Protein AF-0000000083266136 (afdb_homodimer)

Solvent-accessible surface area (backbone atoms only — not comparable to full-atom values): 12042 Å² total; per-residue (Å²): 123,91,58,66,44,73,68,56,48,52,51,50,53,49,58,36,57,70,38,56,29,30,36,41,21,43,38,40,86,90,52,48,69,38,71,54,27,40,52,51,45,50,52,43,53,73,68,70,53,80,67,48,66,39,51,39,81,84,34,67,66,58,44,52,20,47,28,60,72,66,70,40,94,68,74,20,39,35,29,50,64,56,36,82,73,35,38,46,69,52,49,53,54,28,49,76,72,45,52,43,58,52,53,51,52,51,47,71,71,100,124,92,58,66,44,72,68,56,47,53,50,51,53,50,56,36,57,70,39,56,29,30,34,41,21,44,38,41,84,90,53,47,69,40,71,55,27,40,51,51,47,50,51,42,54,75,69,70,53,81,66,48,65,40,50,40,78,83,34,67,64,57,44,50,19,47,29,60,72,67,70,40,92,67,75,21,39,35,27,50,66,54,35,81,73,35,38,45,69,53,49,51,53,28,50,75,72,45,51,43,58,53,54,50,53,52,46,73,71,98

Organism: Cucumis melo var. makuwa (NCBI:txid1194695)

Structure (mmCIF, N/CA/C/O backbone):
data_AF-0000000083266136-model_v1
#
loop_
_entity.id
_entity.type
_entity.pdbx_description
1 polymer Glutaredoxin
#
loop_
_atom_site.group_PDB
_atom_site.id
_atom_site.type_symbol
_atom_site.label_atom_id
_atom_site.label_alt_id
_atom_site.label_comp_id
_atom_site.label_asym_id
_atom_site.label_entity_id
_atom_site.label_seq_id
_atom_site.pdbx_PDB_ins_code
_atom_site.Cartn_x
_atom_site.Cartn_y
_atom_site.Cartn_z
_atom_site.occupancy
_atom_site.B_iso_or_equiv
_atom_site.auth_seq_id
_atom_site.auth_comp_id
_atom_site.auth_asym_id
_atom_site.auth_atom_id
_atom_site.pdbx_PDB_model_num
ATOM 1 N N . MET A 1 1 ? -18.172 -4.641 14.023 1 40.47 1 MET A N 1
ATOM 2 C CA . MET A 1 1 ? -18.25 -3.258 13.57 1 40.47 1 MET A CA 1
ATOM 3 C C . MET A 1 1 ? -17.062 -2.445 14.07 1 40.47 1 MET A C 1
ATOM 5 O O . MET A 1 1 ? -17.203 -1.253 14.352 1 40.47 1 MET A O 1
ATOM 9 N N . ALA A 1 2 ? -15.789 -2.854 14.445 1 52.31 2 ALA A N 1
ATOM 10 C CA . ALA A 1 2 ? -15.031 -2.354 15.586 1 52.31 2 ALA A CA 1
ATOM 11 C C . ALA A 1 2 ? -14.664 -0.884 15.406 1 52.31 2 ALA A C 1
ATOM 13 O O . ALA A 1 2 ? -13.852 -0.546 14.539 1 52.31 2 ALA A O 1
ATOM 14 N N . GLY A 1 3 ? -15.516 0.134 15.188 1 71.69 3 GLY A N 1
ATOM 15 C CA . GLY A 1 3 ? -15.68 1.506 14.734 1 71.69 3 GLY A CA 1
ATOM 16 C C . GLY A 1 3 ? -14.93 2.51 15.594 1 71.69 3 GLY A C 1
ATOM 17 O O . GLY A 1 3 ? -14.062 2.135 16.375 1 71.69 3 GLY A O 1
ATOM 18 N N . LEU A 1 4 ? -15.031 3.756 15.344 1 88.25 4 LEU A N 1
ATOM 19 C CA . LEU A 1 4 ? -14.438 4.91 16 1 88.25 4 LEU A CA 1
ATOM 20 C C . LEU A 1 4 ? -14.953 5.043 17.438 1 88.25 4 LEU A C 1
ATOM 22 O O . LEU A 1 4 ? -16 5.652 17.672 1 88.25 4 LEU A O 1
ATOM 26 N N . SER A 1 5 ? -14.289 4.457 18.469 1 93.44 5 SER A N 1
ATOM 27 C CA . SER A 1 5 ? -14.625 4.605 19.875 1 93.44 5 SER A CA 1
ATOM 28 C C . SER A 1 5 ? -14.266 5.996 20.391 1 93.44 5 SER A C 1
ATOM 30 O O . SER A 1 5 ? -13.414 6.676 19.812 1 93.44 5 SER A O 1
ATOM 32 N N . PRO A 1 6 ? -14.922 6.367 21.5 1 95.06 6 PRO A N 1
ATOM 33 C CA . PRO A 1 6 ? -14.562 7.66 22.094 1 95.06 6 PRO A CA 1
ATOM 34 C C . PRO A 1 6 ? -13.086 7.75 22.453 1 95.06 6 PRO A C 1
ATOM 36 O O . PRO A 1 6 ? -12.469 8.812 22.312 1 95.06 6 PRO A O 1
ATOM 39 N N . GLU A 1 7 ? -12.539 6.766 22.969 1 95 7 GLU A N 1
ATOM 40 C CA . GLU A 1 7 ? -11.117 6.742 23.312 1 95 7 GLU A CA 1
ATOM 41 C C . GLU A 1 7 ? -10.242 6.898 22.078 1 95 7 GLU A C 1
ATOM 43 O O . GLU A 1 7 ? -9.258 7.645 22.094 1 95 7 GLU A O 1
ATOM 48 N N . LEU A 1 8 ? -10.555 6.145 21.078 1 95.12 8 LEU A N 1
ATOM 49 C CA . LEU A 1 8 ? -9.805 6.234 19.828 1 95.12 8 LEU A CA 1
ATOM 50 C C . LEU A 1 8 ? -9.922 7.629 19.234 1 95.12 8 LEU A C 1
ATOM 52 O O . LEU A 1 8 ? -8.938 8.172 18.719 1 95.12 8 LEU A O 1
ATOM 56 N N . LYS A 1 9 ? -11.117 8.188 19.266 1 96.69 9 LYS A N 1
ATOM 57 C CA . LYS A 1 9 ? -11.32 9.539 18.766 1 96.69 9 LYS A CA 1
ATOM 58 C C . LYS A 1 9 ? -10.422 10.539 19.5 1 96.69 9 LYS A C 1
ATOM 60 O O . LYS A 1 9 ? -9.812 11.406 18.875 1 96.69 9 LYS A O 1
ATOM 65 N N . THR A 1 10 ? -10.352 10.414 20.766 1 96.94 10 THR A N 1
ATOM 66 C CA . THR A 1 10 ? -9.508 11.281 21.578 1 96.94 10 THR A CA 1
ATOM 67 C C . THR A 1 10 ? -8.039 11.133 21.188 1 96.94 10 THR A C 1
ATOM 69 O O . THR A 1 10 ? -7.305 12.125 21.125 1 96.94 10 THR A O 1
ATOM 72 N N . THR A 1 11 ? -7.652 9.93 21 1 95.25 11 THR A N 1
ATOM 73 C CA . THR A 1 11 ? -6.277 9.664 20.578 1 95.25 11 THR A CA 1
ATOM 74 C C . THR A 1 11 ? -5.988 10.328 19.234 1 95.25 11 THR A C 1
ATOM 76 O O . THR A 1 11 ? -4.945 10.969 19.062 1 95.25 11 THR A O 1
ATOM 79 N N . ILE A 1 12 ? -6.871 10.195 18.281 1 96.56 12 ILE A N 1
ATOM 80 C CA . ILE A 1 12 ? -6.699 10.797 16.953 1 96.56 12 ILE A CA 1
ATOM 81 C C . ILE A 1 12 ? -6.633 12.312 17.078 1 96.56 12 ILE A C 1
ATOM 83 O O . ILE A 1 12 ? -5.766 12.961 16.484 1 96.56 12 ILE A O 1
ATOM 87 N N . ASP A 1 13 ? -7.504 12.898 17.875 1 97.69 13 ASP A N 1
ATOM 88 C CA . ASP A 1 13 ? -7.496 14.336 18.125 1 97.69 13 ASP A CA 1
ATOM 89 C C . ASP A 1 13 ? -6.129 14.797 18.625 1 97.69 13 ASP A C 1
ATOM 91 O O . ASP A 1 13 ? -5.613 15.82 18.188 1 97.69 13 ASP A O 1
ATOM 95 N N . LYS A 1 14 ? -5.645 14.078 19.516 1 97.44 14 LYS A N 1
ATOM 96 C CA . LYS A 1 14 ? -4.348 14.43 20.094 1 97.44 14 LYS A CA 1
ATOM 97 C C . LYS A 1 14 ? -3.246 14.359 19.031 1 97.44 14 LYS A C 1
ATOM 99 O O . LYS A 1 14 ? -2.379 15.234 18.984 1 97.44 14 LYS A O 1
ATOM 104 N N . VAL A 1 15 ? -3.285 13.336 18.281 1 96.12 15 VAL A N 1
ATOM 105 C CA . VAL A 1 15 ? -2.234 13.125 17.297 1 96.12 15 VAL A CA 1
ATOM 106 C C . VAL A 1 15 ? -2.283 14.234 16.25 1 96.12 15 VAL A C 1
ATOM 108 O O . VAL A 1 15 ? -1.254 14.828 15.914 1 96.12 15 VAL A O 1
ATOM 111 N N . ILE A 1 16 ? -3.48 14.57 15.75 1 97.44 16 ILE A N 1
ATOM 112 C CA . ILE A 1 16 ? -3.58 15.492 14.617 1 97.44 16 ILE A CA 1
ATOM 113 C C . ILE A 1 16 ? -3.324 16.922 15.086 1 97.44 16 ILE A C 1
ATOM 115 O O . ILE A 1 16 ? -3.115 17.828 14.273 1 97.44 16 ILE A O 1
ATOM 119 N N . THR A 1 17 ? -3.355 17.141 16.359 1 96.5 17 THR A N 1
ATOM 120 C CA . THR A 1 17 ? -3.102 18.484 16.875 1 96.5 17 THR A CA 1
ATOM 121 C C . THR A 1 17 ? -1.698 18.578 17.469 1 96.5 17 THR A C 1
ATOM 123 O O . THR A 1 17 ? -1.27 19.641 17.891 1 96.5 17 THR A O 1
ATOM 126 N N . SER A 1 18 ? -1.009 17.516 17.484 1 96.12 18 SER A N 1
ATOM 127 C CA . SER A 1 18 ? 0.331 17.5 18.062 1 96.12 18 SER A CA 1
ATOM 128 C C . SER A 1 18 ? 1.318 18.266 17.203 1 96.12 18 SER A C 1
ATOM 130 O O . SER A 1 18 ? 2.346 18.75 17.688 1 96.12 18 SER A O 1
ATOM 132 N N . GLU A 1 19 ? 1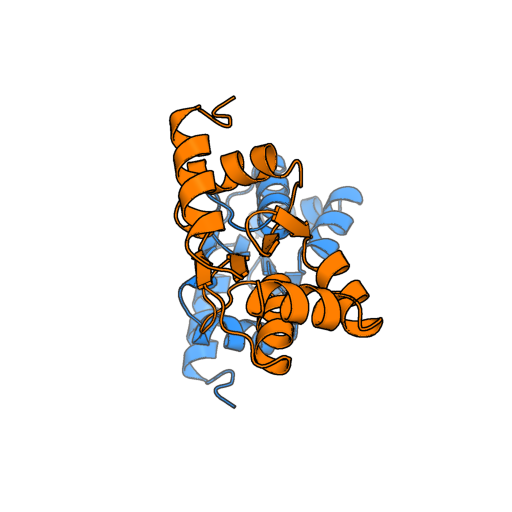.097 18.281 15.93 1 96.62 19 GLU A N 1
ATOM 133 C CA . GLU A 1 19 ? 1.876 19.047 14.961 1 96.62 19 GLU A CA 1
ATOM 134 C C . GLU A 1 19 ? 0.968 19.75 13.961 1 96.62 19 GLU A C 1
ATOM 136 O O . GLU A 1 19 ? -0.199 19.391 13.805 1 96.62 19 GLU A O 1
ATOM 141 N N . LYS A 1 20 ? 1.575 20.781 13.336 1 97.81 20 LYS A N 1
ATOM 142 C CA . LYS A 1 20 ? 0.792 21.562 12.391 1 97.81 20 LYS A CA 1
ATOM 143 C C . LYS A 1 20 ? 0.426 20.734 11.164 1 97.81 20 LYS A C 1
ATOM 145 O O . LYS A 1 20 ? -0.619 20.953 10.547 1 97.81 20 LYS A O 1
ATOM 150 N N . VAL A 1 21 ? 1.333 19.906 10.773 1 98.69 21 VAL A N 1
ATOM 151 C CA . VAL A 1 21 ? 1.119 19.062 9.602 1 98.69 21 VAL A CA 1
ATOM 152 C C . VAL A 1 21 ? 1.363 17.594 9.969 1 98.69 21 VAL A C 1
ATOM 154 O O . VAL A 1 21 ? 2.459 17.234 10.406 1 98.69 21 VAL A O 1
ATOM 157 N N . VAL A 1 22 ? 0.309 16.734 9.844 1 98.62 22 VAL A N 1
ATOM 158 C CA . VAL A 1 22 ? 0.381 15.312 10.164 1 98.62 22 VAL A CA 1
ATOM 159 C C . VAL A 1 22 ? -0.105 14.492 8.969 1 98.62 22 VAL A C 1
ATOM 161 O O . VAL A 1 22 ? -1.147 14.797 8.383 1 98.62 22 VAL A O 1
ATOM 164 N N . LEU A 1 23 ? 0.63 13.531 8.586 1 98.75 23 LEU A N 1
ATOM 165 C CA . LEU A 1 23 ? 0.284 12.648 7.477 1 98.75 23 LEU A CA 1
ATOM 166 C C . LEU A 1 23 ? 0.144 11.203 7.961 1 98.75 23 LEU A C 1
ATOM 168 O O . LEU A 1 23 ? 1.12 10.602 8.406 1 98.75 23 LEU A O 1
ATOM 172 N N . PHE A 1 24 ? -1.095 10.648 7.945 1 98.38 24 PHE A N 1
ATOM 173 C CA . PHE A 1 24 ? -1.301 9.219 8.117 1 98.38 24 PHE A CA 1
ATOM 174 C C . PHE A 1 24 ? -1.057 8.469 6.816 1 98.38 24 PHE A C 1
ATOM 176 O O . PHE A 1 24 ? -1.698 8.75 5.801 1 98.38 24 PHE A O 1
ATOM 183 N N . MET A 1 25 ? -0.186 7.465 6.754 1 97.38 25 MET A N 1
ATOM 184 C CA . MET A 1 25 ? 0.239 6.859 5.492 1 97.38 25 MET A CA 1
ATOM 185 C C . MET A 1 25 ? 0.692 5.418 5.711 1 97.38 25 MET A C 1
ATOM 187 O O . MET A 1 25 ? 0.786 4.957 6.848 1 97.38 25 MET A O 1
ATOM 191 N N . LYS A 1 26 ? 0.796 4.742 4.629 1 95.25 26 LYS A N 1
ATOM 192 C CA . LYS A 1 26 ? 1.46 3.443 4.672 1 95.25 26 LYS A CA 1
ATOM 193 C C . LYS A 1 26 ? 2.979 3.6 4.633 1 95.25 26 LYS A C 1
ATOM 195 O O . LYS A 1 26 ? 3.533 4.074 3.641 1 95.25 26 LYS A O 1
ATOM 200 N N . GLY A 1 27 ? 3.613 3.184 5.758 1 93.88 27 GLY A N 1
ATOM 201 C CA . GLY A 1 27 ? 5.047 3.41 5.875 1 93.88 27 GLY A CA 1
ATOM 202 C C . GLY A 1 27 ? 5.387 4.703 6.59 1 93.88 27 GLY A C 1
ATOM 203 O O . GLY A 1 27 ? 4.609 5.191 7.414 1 93.88 27 GLY A O 1
ATOM 204 N N . SER A 1 28 ? 6.633 5.176 6.41 1 94.75 28 SER A N 1
ATOM 205 C CA . SER A 1 28 ? 7.129 6.402 7.031 1 94.75 28 SER A CA 1
ATOM 206 C C . SER A 1 28 ? 7.664 7.375 5.988 1 94.75 28 SER A C 1
ATOM 208 O O . SER A 1 28 ? 7.777 7.027 4.809 1 94.75 28 SER A O 1
ATOM 210 N N . LYS A 1 29 ? 7.945 8.602 6.422 1 95.56 29 LYS A N 1
ATOM 211 C CA . LYS A 1 29 ? 8.453 9.641 5.535 1 95.56 29 LYS A CA 1
ATOM 212 C C . LYS A 1 29 ? 9.703 9.18 4.793 1 95.56 29 LYS A C 1
ATOM 214 O O . LYS A 1 29 ? 9.914 9.539 3.633 1 95.56 29 LYS A O 1
ATOM 219 N N . ASP A 1 30 ? 10.523 8.359 5.496 1 94.31 30 ASP A N 1
ATOM 220 C CA . ASP A 1 30 ? 11.789 7.938 4.91 1 94.31 30 ASP A CA 1
ATOM 221 C C . ASP A 1 30 ? 11.625 6.633 4.129 1 94.31 30 ASP A C 1
ATOM 223 O O . ASP A 1 30 ? 12.445 6.309 3.271 1 94.31 30 ASP A O 1
ATOM 227 N N . PHE A 1 31 ? 10.586 5.91 4.465 1 91.56 31 PHE A N 1
ATOM 228 C CA . PHE A 1 31 ? 10.352 4.633 3.797 1 91.56 31 PHE A CA 1
ATOM 229 C C . PHE A 1 31 ? 8.875 4.438 3.498 1 91.56 31 PHE A C 1
ATOM 231 O O . PHE A 1 31 ? 8.242 3.525 4.039 1 91.56 31 PHE A O 1
ATOM 238 N N . PRO A 1 32 ? 8.367 5.227 2.514 1 93.88 32 PRO A N 1
ATOM 239 C CA . PRO A 1 32 ? 6.973 4.996 2.131 1 93.88 32 PRO A CA 1
ATOM 240 C C . PRO A 1 32 ? 6.75 3.613 1.525 1 93.88 32 PRO A C 1
ATOM 242 O O . PRO A 1 32 ? 7.586 3.125 0.763 1 93.88 32 PRO A O 1
ATOM 245 N N . GLN A 1 33 ? 5.66 3.021 1.867 1 91.25 33 GLN A N 1
ATOM 246 C CA . GLN A 1 33 ? 5.41 1.647 1.441 1 91.25 33 GLN A CA 1
ATOM 247 C C . GLN A 1 33 ? 4.273 1.585 0.426 1 91.25 33 GLN A C 1
ATOM 249 O O . GLN A 1 33 ? 3.734 0.51 0.156 1 91.25 33 GLN A O 1
ATOM 254 N N . CYS A 1 34 ? 3.916 2.633 -0.174 1 93.06 34 CYS A N 1
ATOM 255 C CA . CYS A 1 34 ? 2.912 2.787 -1.22 1 93.06 34 CYS A CA 1
ATOM 256 C C . CYS A 1 34 ? 3.201 4.012 -2.08 1 93.06 34 CYS A C 1
ATOM 258 O O . CYS A 1 34 ? 3.693 5.023 -1.578 1 93.06 34 CYS A O 1
ATOM 260 N N . GLY A 1 35 ? 2.896 3.924 -3.363 1 92.44 35 GLY A N 1
ATOM 261 C CA . GLY A 1 35 ? 3.172 5.016 -4.281 1 92.44 35 GLY A CA 1
ATOM 262 C C . GLY A 1 35 ? 2.42 6.289 -3.938 1 92.44 35 GLY A C 1
ATOM 263 O O . GLY A 1 35 ? 2.951 7.391 -4.09 1 92.44 35 GLY A O 1
ATOM 264 N N . PHE A 1 36 ? 1.191 6.121 -3.551 1 95.38 36 PHE A N 1
ATOM 265 C CA . PHE A 1 36 ? 0.406 7.285 -3.152 1 95.38 36 PHE A CA 1
ATOM 266 C C . PHE A 1 36 ? 1.029 7.973 -1.944 1 95.38 36 PHE A C 1
ATOM 268 O O . PHE A 1 36 ? 1.125 9.203 -1.903 1 95.38 36 PHE A O 1
ATOM 275 N N . SER A 1 37 ? 1.392 7.246 -0.939 1 97.38 37 SER A N 1
ATOM 276 C CA . SER A 1 37 ? 2.082 7.789 0.226 1 97.38 37 SER A CA 1
ATOM 277 C C . SER A 1 37 ? 3.381 8.477 -0.173 1 97.38 37 SER A C 1
ATOM 279 O O . SER A 1 37 ? 3.676 9.578 0.3 1 97.38 37 SER A O 1
ATOM 281 N N . HIS A 1 38 ? 4.129 7.863 -0.992 1 96.38 38 HIS A N 1
ATOM 282 C CA . HIS A 1 38 ? 5.383 8.43 -1.479 1 96.38 38 HIS A CA 1
ATOM 283 C C . HIS A 1 38 ? 5.156 9.781 -2.137 1 96.38 38 HIS A C 1
ATOM 285 O O . HIS A 1 38 ? 5.891 10.734 -1.871 1 96.38 38 HIS A O 1
ATOM 291 N N . THR A 1 39 ? 4.145 9.875 -2.936 1 98 39 THR A N 1
ATOM 292 C CA . THR A 1 39 ? 3.838 11.094 -3.668 1 98 39 THR A CA 1
ATOM 293 C C . THR A 1 39 ? 3.566 12.25 -2.705 1 98 39 THR A C 1
ATOM 295 O O . THR A 1 39 ? 4.129 13.336 -2.854 1 98 39 THR A O 1
ATOM 298 N N . VAL A 1 40 ? 2.732 12.023 -1.727 1 98.75 40 VAL A N 1
ATOM 299 C CA . VAL A 1 40 ? 2.369 13.086 -0.789 1 98.75 40 VAL A CA 1
ATOM 300 C C . VAL A 1 40 ? 3.596 13.5 0.023 1 98.75 40 VAL A C 1
ATOM 302 O O . VAL A 1 40 ? 3.82 14.688 0.259 1 98.75 40 VAL A O 1
ATOM 305 N N . VAL A 1 41 ? 4.434 12.586 0.442 1 98.69 41 VAL A N 1
ATOM 306 C CA . VAL A 1 41 ? 5.664 12.875 1.17 1 98.69 41 VAL A CA 1
ATOM 307 C C . VAL A 1 41 ? 6.562 13.773 0.324 1 98.69 41 VAL A C 1
ATOM 309 O O . VAL A 1 41 ? 7.094 14.773 0.818 1 98.69 41 VAL A O 1
ATOM 312 N N . GLN A 1 42 ? 6.707 13.43 -0.92 1 98.25 42 GLN A N 1
ATOM 313 C CA . GLN A 1 42 ? 7.566 14.211 -1.805 1 98.25 42 GLN A CA 1
ATOM 314 C C . GLN A 1 42 ? 7.059 15.648 -1.944 1 98.25 42 GLN A C 1
ATOM 316 O O . GLN A 1 42 ? 7.852 16.594 -1.959 1 98.25 42 GLN A O 1
ATOM 321 N N . ILE A 1 43 ? 5.824 15.75 -2.084 1 98.62 43 ILE A N 1
ATOM 322 C CA . ILE A 1 43 ? 5.207 17.062 -2.205 1 98.62 43 ILE A CA 1
ATOM 323 C C . ILE A 1 43 ? 5.508 17.891 -0.957 1 98.62 43 ILE A C 1
ATOM 325 O O . ILE A 1 43 ? 5.957 19.031 -1.057 1 98.62 43 ILE A O 1
ATOM 329 N N . LEU A 1 44 ? 5.273 17.375 0.233 1 98.62 44 LEU A N 1
ATOM 330 C CA . LEU A 1 44 ? 5.496 18.094 1.482 1 98.62 44 LEU A CA 1
ATOM 331 C C . LEU A 1 44 ? 6.973 18.438 1.657 1 98.62 44 LEU A C 1
ATOM 333 O O . LEU A 1 44 ? 7.305 19.531 2.123 1 98.62 44 LEU A O 1
ATOM 337 N N . LYS A 1 45 ? 7.828 17.547 1.297 1 98.19 45 LYS A N 1
ATOM 338 C CA . LYS A 1 45 ? 9.266 17.812 1.339 1 98.19 45 LYS A CA 1
ATOM 339 C C . LYS A 1 45 ? 9.641 18.938 0.384 1 98.19 45 LYS A C 1
ATOM 341 O O . LYS A 1 45 ? 10.453 19.797 0.724 1 98.19 45 LYS A O 1
ATOM 346 N N . SER A 1 46 ? 9.094 18.844 -0.821 1 98.06 46 SER A N 1
ATOM 347 C CA . SER A 1 46 ? 9.406 19.859 -1.821 1 98.06 46 SER A CA 1
ATOM 348 C C . SER A 1 46 ? 9 21.25 -1.347 1 98.06 46 SER A C 1
ATOM 350 O O . SER A 1 46 ? 9.578 22.25 -1.767 1 98.06 46 SER A O 1
ATOM 352 N N . LEU A 1 47 ? 7.988 21.359 -0.571 1 97.44 47 LEU A N 1
ATOM 353 C CA . LEU A 1 47 ? 7.504 22.625 -0.044 1 97.44 47 LEU A CA 1
ATOM 354 C C . LEU A 1 47 ? 8.258 23.016 1.223 1 97.44 47 LEU A C 1
ATOM 356 O O . LEU A 1 47 ? 7.969 24.047 1.835 1 97.44 47 LEU A O 1
ATOM 360 N N . ASN A 1 48 ? 9.188 22.141 1.69 1 96.44 48 ASN A N 1
ATOM 361 C CA . ASN A 1 48 ? 10.078 22.375 2.818 1 96.44 48 ASN A CA 1
ATOM 362 C C . ASN A 1 48 ? 9.305 22.625 4.105 1 96.44 48 ASN A C 1
ATOM 364 O O . ASN A 1 48 ? 9.633 23.547 4.871 1 96.44 48 ASN A O 1
ATOM 368 N N . VAL A 1 49 ? 8.273 21.875 4.332 1 95.81 49 VAL A N 1
ATOM 369 C CA . VAL A 1 49 ? 7.496 22.016 5.562 1 95.81 4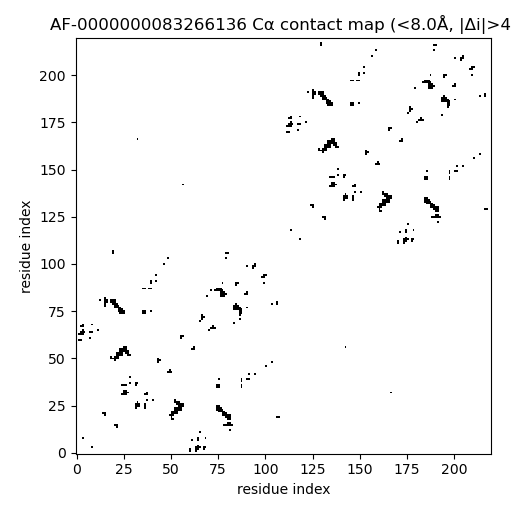9 VAL A CA 1
ATOM 370 C C . VAL A 1 49 ? 7.793 20.828 6.488 1 95.81 49 VAL A C 1
ATOM 372 O O . VAL A 1 49 ? 8.008 19.703 6.031 1 95.81 49 VAL A O 1
ATOM 375 N N . HIS A 1 50 ? 7.891 21.172 7.738 1 96.5 50 HIS A N 1
ATOM 376 C CA . HIS A 1 50 ? 8 20.109 8.734 1 96.5 50 HIS A CA 1
ATOM 377 C C . HIS A 1 50 ? 6.676 19.375 8.898 1 96.5 50 HIS A C 1
ATOM 379 O O . HIS A 1 50 ? 5.613 20 8.961 1 96.5 50 HIS A O 1
ATOM 385 N N . PHE A 1 51 ? 6.754 18.094 8.93 1 98.19 51 PHE A N 1
ATOM 386 C CA . PHE A 1 51 ? 5.543 17.312 9.141 1 98.19 51 PHE A CA 1
ATOM 387 C C . PHE A 1 51 ? 5.863 16 9.836 1 98.19 51 PHE A C 1
ATOM 389 O O . PHE A 1 51 ? 6.973 15.477 9.703 1 98.19 51 PHE A O 1
ATOM 396 N N . GLU A 1 52 ? 4.887 15.5 10.531 1 97.56 52 GLU A N 1
ATOM 397 C CA . GLU A 1 52 ? 4.969 14.195 11.18 1 97.56 52 GLU A CA 1
ATOM 398 C C . GLU A 1 52 ? 4.211 13.133 10.383 1 97.56 52 GLU A C 1
ATOM 400 O O . GLU A 1 52 ? 3.18 13.422 9.773 1 97.56 52 GLU A O 1
ATOM 405 N N . THR A 1 53 ? 4.715 11.953 10.406 1 97.62 53 THR A N 1
ATOM 406 C CA . THR A 1 53 ? 4.027 10.852 9.75 1 97.62 53 THR A CA 1
ATOM 407 C C . THR A 1 53 ? 3.643 9.773 10.758 1 97.62 53 THR A C 1
ATOM 409 O O . THR A 1 53 ? 4.367 9.531 11.727 1 97.62 53 THR A O 1
ATOM 412 N N . ILE A 1 54 ? 2.521 9.102 10.523 1 96.88 54 ILE A N 1
ATOM 413 C CA . ILE A 1 54 ? 2.055 7.957 11.297 1 96.88 54 ILE A CA 1
ATOM 414 C C . ILE A 1 54 ? 1.802 6.777 10.359 1 96.88 54 ILE A C 1
ATOM 416 O O . ILE A 1 54 ? 1.03 6.887 9.406 1 96.88 54 ILE A O 1
ATOM 420 N N . ASN A 1 55 ? 2.445 5.695 10.664 1 96.06 55 ASN A N 1
ATOM 421 C CA . ASN A 1 55 ? 2.27 4.484 9.867 1 96.06 55 ASN A CA 1
ATOM 422 C C . ASN A 1 55 ? 1.005 3.73 10.266 1 96.06 55 ASN A C 1
ATOM 424 O O . ASN A 1 55 ? 0.923 3.182 11.367 1 96.06 55 ASN A O 1
ATOM 428 N N . ILE A 1 56 ? 0.092 3.564 9.312 1 94.5 56 ILE A N 1
ATOM 429 C CA . ILE A 1 56 ? -1.22 3.014 9.633 1 94.5 56 ILE A CA 1
ATOM 430 C C . ILE A 1 56 ? -1.19 1.494 9.492 1 94.5 56 ILE A C 1
ATOM 432 O O . ILE A 1 56 ? -2.129 0.806 9.898 1 94.5 56 ILE A O 1
ATOM 436 N N . LEU A 1 57 ? -0.163 0.953 8.945 1 89.69 57 LEU A N 1
ATOM 437 C CA . LEU A 1 57 ? -0.079 -0.487 8.727 1 89.69 57 LEU A CA 1
ATOM 438 C C . LEU A 1 57 ? 0.119 -1.226 10.047 1 89.69 57 LEU A C 1
ATOM 440 O O . LEU A 1 57 ? -0.137 -2.43 10.133 1 89.69 57 LEU A O 1
ATOM 444 N N .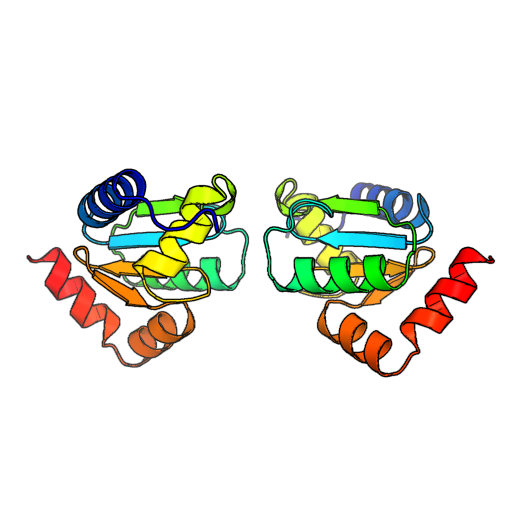 GLU A 1 58 ? 0.478 -0.656 11.102 1 81.81 58 GLU A N 1
ATOM 445 C CA . GLU A 1 58 ? 0.858 -1.297 12.359 1 81.81 58 GLU A CA 1
ATOM 446 C C . GLU A 1 58 ? -0.328 -1.384 13.312 1 81.81 58 GLU A C 1
ATOM 448 O O . GLU A 1 58 ? -0.231 -2 14.375 1 81.81 58 GLU A O 1
ATOM 453 N N . ASN A 1 59 ? -1.405 -0.744 12.969 1 87.75 59 ASN A N 1
ATOM 454 C CA . ASN A 1 59 ? -2.562 -0.676 13.852 1 87.75 59 ASN A CA 1
ATOM 455 C C . ASN A 1 59 ? -3.871 -0.696 13.07 1 87.75 59 ASN A C 1
ATOM 457 O O . ASN A 1 59 ? -4.352 0.35 12.633 1 87.75 59 ASN A O 1
ATOM 461 N N . GLU A 1 60 ? -4.469 -1.822 13.055 1 87.31 60 GLU A N 1
ATOM 462 C CA . GLU A 1 60 ? -5.703 -2.004 12.297 1 87.31 60 GLU A CA 1
ATOM 463 C C . GLU A 1 60 ? -6.836 -1.169 12.883 1 87.31 60 GLU A C 1
ATOM 465 O O . GLU A 1 60 ? -7.664 -0.631 12.141 1 87.31 60 GLU A O 1
ATOM 470 N N . LEU A 1 61 ? -6.891 -1.113 14.172 1 90 61 LEU A N 1
ATOM 471 C CA . LEU A 1 61 ? -7.918 -0.319 14.836 1 90 61 LEU A CA 1
ATOM 472 C C . LEU A 1 61 ? -7.793 1.154 14.461 1 90 61 LEU A C 1
ATOM 474 O O . LEU A 1 61 ? -8.797 1.806 14.148 1 90 61 LEU A O 1
ATOM 478 N N . LEU A 1 62 ? -6.605 1.628 14.461 1 92.88 62 LEU A N 1
ATOM 479 C CA . LEU A 1 62 ? -6.359 3.012 14.07 1 92.88 62 LEU A CA 1
ATOM 480 C C . LEU A 1 62 ? -6.73 3.24 12.609 1 92.88 62 LEU A C 1
ATOM 482 O O . LEU A 1 62 ? -7.328 4.262 12.273 1 92.88 62 LEU A O 1
ATOM 486 N N . ARG A 1 63 ? -6.375 2.316 11.781 1 93.25 63 ARG A N 1
ATOM 487 C CA . ARG A 1 63 ? -6.656 2.398 10.352 1 93.25 63 ARG A CA 1
ATOM 488 C C . ARG A 1 63 ? -8.156 2.516 10.094 1 93.25 63 ARG A C 1
ATOM 490 O O . ARG A 1 63 ? -8.594 3.422 9.383 1 93.25 63 ARG A O 1
ATOM 497 N N . GLN A 1 64 ? -8.914 1.707 10.727 1 92.88 64 GLN A N 1
ATOM 498 C CA . GLN A 1 64 ? -10.367 1.725 10.547 1 92.88 64 GLN A CA 1
ATOM 499 C C . GLN A 1 64 ? -10.984 2.963 11.188 1 92.88 64 GLN A C 1
ATOM 501 O O . GLN A 1 64 ? -11.867 3.596 10.609 1 92.88 64 GLN A O 1
ATOM 506 N N . GLY A 1 65 ? -10.492 3.285 12.344 1 95.44 65 GLY A N 1
ATOM 507 C CA . GLY A 1 65 ? -10.984 4.465 13.031 1 95.44 65 GLY A CA 1
ATOM 508 C C . GLY A 1 65 ? -10.758 5.75 12.258 1 95.44 65 GLY A C 1
ATOM 509 O O . GLY A 1 65 ? -11.617 6.633 12.25 1 95.44 65 GLY A O 1
ATOM 510 N N . LEU A 1 66 ? -9.68 5.844 11.625 1 96.69 66 LEU A N 1
ATOM 511 C CA . LEU A 1 66 ? -9.336 7.039 10.867 1 96.69 66 LEU A CA 1
ATOM 512 C C . LEU A 1 66 ? -10.25 7.195 9.656 1 96.69 66 LEU A C 1
ATOM 514 O O . LEU A 1 66 ? -10.602 8.312 9.281 1 96.69 66 LEU A O 1
ATOM 518 N N . LYS A 1 67 ? -10.547 6.125 9 1 96.31 67 LYS A N 1
ATOM 519 C CA . LYS A 1 67 ? -11.477 6.188 7.875 1 96.31 67 LYS A CA 1
ATOM 520 C C . LYS A 1 67 ? -12.828 6.75 8.312 1 96.31 67 LYS A C 1
ATOM 522 O O . LYS A 1 67 ? -13.438 7.547 7.594 1 96.31 67 LYS A O 1
ATOM 527 N N . GLU A 1 68 ? -13.25 6.352 9.43 1 96.81 68 GLU A N 1
ATOM 528 C CA . GLU A 1 68 ? -14.508 6.852 9.984 1 96.81 68 GLU A CA 1
ATOM 529 C C . GLU A 1 68 ? -14.375 8.305 10.438 1 96.81 68 GLU A C 1
ATOM 531 O O . GLU A 1 68 ? -15.25 9.125 10.156 1 96.81 68 GLU A O 1
ATOM 536 N N . TYR A 1 69 ? -13.289 8.602 11.086 1 97.75 69 TYR A N 1
ATOM 537 C CA . TYR A 1 69 ? -13.023 9.938 11.617 1 97.75 69 TYR A CA 1
ATOM 538 C C . TYR A 1 69 ? -13.023 10.977 10.5 1 97.75 69 TYR A C 1
ATOM 540 O O . TYR A 1 69 ? -13.641 12.039 10.633 1 97.75 69 TYR A O 1
ATOM 548 N N . SER A 1 70 ? -12.391 10.695 9.422 1 97.69 70 SER A N 1
ATOM 549 C CA . SER A 1 70 ? -12.234 11.641 8.32 1 97.69 70 SER A CA 1
ATOM 550 C C . SER A 1 70 ? -13.375 11.5 7.316 1 97.69 70 SER A C 1
ATOM 552 O O . SER A 1 70 ? -13.531 12.352 6.434 1 97.69 70 SER A O 1
ATOM 554 N N . ASN A 1 71 ? -14.188 10.484 7.492 1 97.25 71 ASN A N 1
ATOM 555 C CA . ASN A 1 71 ? -15.172 10.133 6.473 1 97.25 71 ASN A CA 1
ATOM 556 C C . ASN A 1 71 ? -14.531 10.031 5.09 1 97.25 71 ASN A C 1
ATOM 558 O O . ASN A 1 71 ? -15.008 10.648 4.137 1 97.25 71 ASN A O 1
ATOM 562 N N . TRP A 1 72 ? -13.398 9.406 5.027 1 97.12 72 TRP A N 1
ATOM 563 C CA . TRP A 1 72 ? -12.594 9.188 3.834 1 97.12 72 TRP A CA 1
ATOM 564 C C . TRP A 1 72 ? -12.102 7.746 3.77 1 97.12 72 TRP A C 1
ATOM 566 O O . TRP A 1 72 ? -11.625 7.203 4.77 1 97.12 72 TRP A O 1
ATOM 576 N N . PRO A 1 73 ? -12.141 7.094 2.637 1 95.06 73 PRO A N 1
ATOM 577 C CA . PRO A 1 73 ? -12 5.637 2.609 1 95.06 73 PRO A CA 1
ATOM 578 C C . PRO A 1 73 ? -10.547 5.184 2.455 1 95.06 73 PRO A C 1
ATOM 580 O O . PRO A 1 73 ? -10.227 4.023 2.715 1 95.06 73 PRO A O 1
ATOM 583 N N . THR A 1 74 ? -9.656 6.062 1.948 1 95.75 74 THR A N 1
ATOM 584 C CA . THR A 1 74 ? -8.344 5.562 1.564 1 95.75 74 THR A CA 1
ATOM 585 C C . THR A 1 74 ? -7.238 6.363 2.244 1 95.75 74 THR A C 1
ATOM 587 O O . THR A 1 74 ? -7.516 7.293 3.008 1 95.75 74 THR A O 1
ATOM 590 N N . PHE A 1 75 ? -6.055 5.898 2.207 1 97.25 75 PHE A N 1
ATOM 591 C CA . PHE A 1 75 ? -4.824 6.539 2.664 1 97.25 75 PHE A CA 1
ATOM 592 C C . PHE A 1 75 ? -3.875 6.785 1.498 1 97.25 75 PHE A C 1
ATOM 594 O O . PHE A 1 75 ? -3.943 6.094 0.48 1 97.25 75 PHE A O 1
ATOM 601 N N . PRO A 1 76 ? -3.051 7.707 1.67 1 98.12 76 PRO A N 1
ATOM 602 C CA . PRO A 1 76 ? -2.732 8.555 2.82 1 98.12 76 PRO A CA 1
ATOM 603 C C . PRO A 1 76 ? -3.809 9.602 3.098 1 98.12 76 PRO A C 1
ATOM 605 O O . PRO A 1 76 ? -4.641 9.875 2.232 1 98.12 76 PRO A O 1
ATOM 608 N N . GLN A 1 77 ? -3.838 10.047 4.316 1 98.75 77 GLN A N 1
ATOM 609 C CA . GLN A 1 77 ? -4.695 11.148 4.742 1 98.75 77 GLN A CA 1
ATOM 610 C C . GLN A 1 77 ? -3.877 12.273 5.367 1 98.75 77 GLN A C 1
ATOM 612 O O . GLN A 1 77 ? -3.164 12.055 6.348 1 98.75 77 GLN A O 1
ATOM 617 N N . LEU A 1 78 ? -4.02 13.5 4.844 1 98.88 78 LEU A N 1
ATOM 618 C CA . LEU A 1 78 ? -3.266 14.672 5.289 1 98.88 78 LEU A CA 1
ATOM 619 C C . LEU A 1 78 ? -4.117 15.547 6.199 1 98.88 78 LEU A C 1
ATOM 621 O O . LEU A 1 78 ? -5.266 15.859 5.879 1 98.88 78 LEU A O 1
ATOM 625 N N . TYR A 1 79 ? -3.582 15.875 7.273 1 98.81 79 TYR A N 1
ATOM 626 C CA . TYR A 1 79 ? -4.184 16.828 8.203 1 98.81 79 TYR A CA 1
ATOM 627 C C . TYR A 1 79 ? -3.318 18.062 8.359 1 98.81 79 TYR A C 1
ATOM 629 O O . TYR A 1 79 ? -2.096 17.969 8.492 1 98.81 79 TYR A O 1
ATOM 637 N N . ILE A 1 80 ? -3.885 19.25 8.305 1 98.62 80 ILE A N 1
ATOM 638 C CA . ILE A 1 80 ? -3.217 20.531 8.477 1 98.62 80 ILE A CA 1
ATOM 639 C C . ILE A 1 80 ? -3.928 21.344 9.562 1 98.62 80 ILE A C 1
ATOM 641 O O . ILE A 1 80 ? -5.137 21.578 9.477 1 98.62 80 ILE A O 1
ATOM 645 N N . ASP A 1 81 ? -3.168 21.672 10.547 1 97.81 81 ASP A N 1
ATOM 646 C CA . ASP A 1 81 ? -3.697 22.453 11.656 1 97.81 81 ASP A CA 1
ATOM 647 C C . ASP A 1 81 ? -4.898 21.75 12.297 1 97.81 81 ASP A C 1
ATOM 649 O O . ASP A 1 81 ? -5.922 22.391 12.555 1 97.81 81 ASP A O 1
ATOM 653 N N . GLY A 1 82 ? -4.805 20.453 12.359 1 97.62 82 GLY A N 1
ATOM 654 C CA . GLY A 1 82 ? -5.785 19.656 13.078 1 97.62 82 GLY A CA 1
ATOM 655 C C . GLY A 1 82 ? -7.016 19.328 12.25 1 97.62 82 GLY A C 1
ATOM 656 O O . GLY A 1 82 ? -7.977 18.75 12.75 1 97.62 82 GLY A O 1
ATOM 657 N N . GLU A 1 83 ? -7.039 19.719 10.953 1 97.62 83 GLU A N 1
ATOM 658 C CA . GLU A 1 83 ? -8.188 19.5 10.078 1 97.62 83 GLU A CA 1
ATOM 659 C C . GLU A 1 83 ? -7.82 18.578 8.914 1 97.62 83 GLU A C 1
ATOM 661 O O . GLU A 1 83 ? -6.742 18.719 8.336 1 97.62 83 GLU A O 1
ATOM 666 N N . PHE A 1 84 ? -8.781 17.734 8.578 1 98.75 84 PHE A N 1
ATOM 667 C CA . PHE A 1 84 ? -8.578 16.875 7.422 1 98.75 84 PHE A CA 1
ATOM 668 C C . PHE A 1 84 ? -8.5 17.703 6.141 1 98.75 84 PHE A C 1
ATOM 670 O O . PHE A 1 84 ? -9.43 18.438 5.82 1 98.75 84 PHE A O 1
ATOM 677 N N . PHE A 1 85 ? -7.363 17.594 5.41 1 98.81 85 PHE A N 1
ATOM 678 C CA . PHE A 1 85 ? -7.176 18.328 4.16 1 98.81 85 PHE A CA 1
ATOM 679 C C . PHE A 1 85 ? -7.613 17.484 2.969 1 98.81 85 PHE A C 1
ATOM 681 O O . PHE A 1 85 ? -8.359 17.953 2.109 1 98.81 85 PHE A O 1
ATOM 688 N N . GLY A 1 86 ? -7.098 16.156 3.035 1 98.62 86 GLY A N 1
ATOM 689 C CA . GLY A 1 86 ? -7.473 15.273 1.945 1 98.62 86 GLY A CA 1
ATOM 690 C C . GLY A 1 86 ? -6.527 14.102 1.775 1 98.62 86 GLY A C 1
ATOM 691 O O . GLY A 1 86 ? -5.582 13.938 2.549 1 98.62 86 GLY A O 1
ATOM 692 N N . GLY A 1 87 ? -6.891 13.297 0.814 1 98.44 87 GLY A N 1
ATOM 693 C CA . GLY A 1 87 ? -6.027 12.195 0.414 1 98.44 87 GLY A CA 1
ATOM 694 C C . GLY A 1 87 ? -4.988 12.594 -0.616 1 98.44 87 GLY A C 1
ATOM 695 O O . GLY A 1 87 ? -4.656 13.773 -0.744 1 98.44 87 GLY A O 1
ATOM 696 N N . CYS A 1 88 ? -4.535 11.617 -1.355 1 98.44 88 CYS A N 1
ATOM 697 C CA . CYS A 1 88 ? -3.457 11.836 -2.316 1 98.44 88 CYS A CA 1
ATOM 698 C C . CYS A 1 88 ? -3.922 12.719 -3.465 1 98.44 88 CYS A C 1
ATOM 700 O O . CYS A 1 88 ? -3.285 13.734 -3.771 1 98.44 88 CYS A O 1
ATOM 702 N N . ASP A 1 89 ? -5.043 12.391 -4.082 1 98.19 89 ASP A N 1
ATOM 703 C CA . ASP A 1 89 ? -5.516 13.133 -5.246 1 98.19 89 ASP A CA 1
ATOM 704 C C . ASP A 1 89 ? -5.762 14.602 -4.902 1 98.19 89 ASP A C 1
ATOM 706 O O . ASP A 1 89 ? -5.406 15.492 -5.672 1 98.19 89 ASP A O 1
ATOM 710 N N . ILE A 1 90 ? -6.348 14.844 -3.811 1 98.5 90 ILE A N 1
ATOM 711 C CA . ILE A 1 90 ? -6.648 16.203 -3.379 1 98.5 90 ILE A CA 1
ATOM 712 C C . ILE A 1 90 ? -5.352 16.969 -3.135 1 98.5 90 ILE A C 1
ATOM 714 O O . ILE A 1 90 ? -5.215 18.125 -3.545 1 98.5 90 ILE A O 1
ATOM 718 N N . THR A 1 91 ? -4.441 16.328 -2.451 1 98.75 91 THR A N 1
ATOM 719 C CA . THR A 1 91 ? -3.16 16.953 -2.148 1 98.75 91 THR A CA 1
ATOM 720 C C . THR A 1 91 ? -2.412 17.312 -3.432 1 98.75 91 THR A C 1
ATOM 722 O O . THR A 1 91 ? -1.884 18.422 -3.566 1 98.75 91 THR A O 1
ATOM 725 N N . VAL A 1 92 ? -2.416 16.406 -4.383 1 98.69 92 VAL A N 1
ATOM 726 C CA . VAL A 1 92 ? -1.727 16.625 -5.652 1 98.69 92 VAL A CA 1
ATOM 727 C C . VAL A 1 92 ? -2.361 17.797 -6.398 1 98.69 92 VAL A C 1
ATOM 729 O O . VAL A 1 92 ? -1.658 18.688 -6.883 1 98.69 92 VAL A O 1
ATOM 732 N N . GLU A 1 93 ? -3.668 17.766 -6.512 1 98.75 93 GLU A N 1
ATOM 733 C CA . GLU A 1 93 ? -4.375 18.844 -7.211 1 98.75 93 GLU A CA 1
ATOM 734 C C . GLU A 1 93 ? -4.133 20.188 -6.539 1 98.75 93 GLU A C 1
ATOM 736 O O . GLU A 1 93 ? -3.908 21.188 -7.219 1 98.75 93 GLU A O 1
ATOM 741 N N . ALA A 1 94 ? -4.223 20.234 -5.281 1 98.81 94 ALA A N 1
ATOM 742 C CA . ALA A 1 94 ? -3.988 21.469 -4.535 1 98.81 94 ALA A CA 1
ATOM 743 C C . ALA A 1 94 ? -2.551 21.953 -4.711 1 98.81 94 ALA A C 1
ATOM 745 O O . ALA A 1 94 ? -2.293 23.156 -4.734 1 98.81 94 ALA A O 1
ATOM 746 N N . TYR A 1 95 ? -1.59 21.047 -4.758 1 98.75 95 TYR A N 1
ATOM 747 C CA . TYR A 1 95 ? -0.193 21.391 -4.996 1 98.75 95 TYR A CA 1
ATOM 748 C C . TYR A 1 95 ? -0.02 22.062 -6.355 1 98.75 95 TYR A C 1
ATOM 750 O O . TYR A 1 95 ? 0.63 23.109 -6.465 1 98.75 95 TYR A O 1
ATOM 758 N N . LYS A 1 96 ? -0.638 21.469 -7.363 1 98.44 96 LYS A N 1
ATOM 759 C CA . LYS A 1 96 ? -0.545 21.984 -8.727 1 98.44 96 LYS A CA 1
ATOM 760 C C . LYS A 1 96 ? -1.155 23.375 -8.828 1 98.44 96 LYS A C 1
ATOM 762 O O . LYS A 1 96 ? -0.646 24.234 -9.562 1 98.44 96 LYS A O 1
ATOM 767 N N . SER A 1 97 ? -2.174 23.594 -8.141 1 98.25 97 SER A N 1
ATOM 768 C CA . SER A 1 97 ? -2.883 24.875 -8.227 1 98.25 97 SER A CA 1
ATOM 769 C C . SER A 1 97 ? -2.227 25.922 -7.34 1 98.25 97 SER A C 1
ATOM 771 O O . SER A 1 97 ? -2.559 27.109 -7.43 1 98.25 97 SER A O 1
ATOM 773 N N . GLY A 1 98 ? -1.379 25.5 -6.41 1 98.19 98 GLY A N 1
ATOM 774 C CA . GLY A 1 98 ? -0.735 26.422 -5.48 1 98.19 98 GLY A CA 1
ATOM 775 C C . GLY A 1 98 ? -1.507 26.594 -4.188 1 98.19 98 GLY A C 1
ATOM 776 O O . GLY A 1 98 ? -1.014 27.219 -3.246 1 98.19 98 GLY A O 1
ATOM 777 N N . GLU A 1 99 ? -2.648 26.047 -4.137 1 98.44 99 GLU A N 1
ATOM 778 C CA . GLU A 1 99 ? -3.512 26.172 -2.965 1 98.44 99 GLU A CA 1
ATOM 779 C C . GLU A 1 99 ? -2.875 25.531 -1.737 1 98.44 99 GLU A C 1
ATOM 781 O O . GLU A 1 99 ? -2.98 26.047 -0.627 1 98.44 99 GLU A O 1
ATOM 786 N N . LEU A 1 100 ? -2.26 24.422 -1.837 1 98.62 100 LEU A N 1
ATOM 787 C CA . LEU A 1 100 ? -1.634 23.719 -0.723 1 98.62 100 LEU A CA 1
ATOM 788 C C . LEU A 1 100 ? -0.574 24.578 -0.056 1 98.62 100 LEU A C 1
ATOM 790 O O . LEU A 1 100 ? -0.515 24.672 1.173 1 98.62 100 LEU A O 1
ATOM 794 N N . GLN A 1 101 ? 0.236 25.125 -0.884 1 97.88 101 GLN A N 1
ATOM 795 C CA . GLN A 1 101 ? 1.275 26 -0.357 1 97.88 101 GLN A CA 1
ATOM 796 C C . GLN A 1 101 ? 0.674 27.125 0.488 1 97.88 101 GLN A C 1
ATOM 798 O O . GLN A 1 101 ? 1.195 27.453 1.557 1 97.88 101 GLN A O 1
ATOM 803 N N . GLU A 1 102 ? -0.366 27.688 -0.016 1 97.75 102 GLU A N 1
ATOM 804 C CA . GLU A 1 102 ? -1.027 28.781 0.696 1 97.75 102 GLU A CA 1
ATOM 805 C C . GLU A 1 102 ? -1.548 28.312 2.055 1 97.75 102 GLU A C 1
ATOM 807 O O . GLU A 1 102 ? -1.353 29 3.064 1 97.75 102 GLU A O 1
ATOM 812 N N . VAL A 1 103 ? -2.191 27.188 2.033 1 97.94 103 VAL A N 1
ATOM 813 C CA . VAL A 1 103 ? -2.781 26.656 3.254 1 97.94 103 VAL A CA 1
ATOM 814 C C . VAL A 1 103 ? -1.681 26.312 4.258 1 97.94 103 VAL A C 1
ATOM 816 O O . VAL A 1 103 ? -1.812 26.609 5.449 1 97.94 103 VAL A O 1
ATOM 819 N N . LEU A 1 104 ? -0.595 25.766 3.869 1 98.06 104 LEU A N 1
ATOM 820 C CA . LEU A 1 104 ? 0.513 25.391 4.738 1 98.06 104 LEU A CA 1
ATOM 821 C C . LEU A 1 104 ? 1.193 26.625 5.324 1 98.06 104 LEU A C 1
ATOM 823 O O . LEU A 1 104 ? 1.538 26.641 6.508 1 98.06 104 LEU A O 1
ATOM 827 N N . GLU A 1 105 ? 1.35 27.594 4.488 1 95.81 105 GLU A N 1
ATOM 828 C CA . GLU A 1 105 ? 1.954 28.844 4.961 1 95.81 105 GLU A CA 1
ATOM 829 C C . GLU A 1 105 ? 1.106 29.484 6.055 1 95.81 105 GLU A C 1
ATOM 831 O O . GLU A 1 105 ? 1.638 29.969 7.059 1 95.81 105 GLU A O 1
ATOM 836 N N . LYS A 1 106 ? -0.11 29.469 5.781 1 96.06 106 LYS A N 1
ATOM 837 C CA . LYS A 1 106 ? -1.021 30.031 6.777 1 96.06 106 LYS A CA 1
ATOM 838 C C . LYS A 1 106 ? -0.965 29.25 8.078 1 96.06 106 LYS A C 1
ATOM 840 O O . LYS A 1 106 ? -0.956 29.828 9.164 1 96.06 106 LYS A O 1
ATOM 845 N N . ALA A 1 107 ? -0.938 28 8.008 1 95.19 107 ALA A N 1
ATOM 846 C CA . ALA A 1 107 ? -0.911 27.125 9.18 1 95.19 107 ALA A CA 1
ATOM 847 C C . ALA A 1 107 ? 0.386 27.297 9.961 1 95.19 107 ALA A C 1
ATOM 849 O O . ALA A 1 107 ? 0.382 27.266 11.195 1 95.19 107 ALA A O 1
ATOM 850 N N . MET A 1 108 ? 1.46 27.438 9.297 1 90.19 108 MET A N 1
ATOM 851 C CA . MET A 1 108 ? 2.764 27.547 9.945 1 90.19 108 MET A CA 1
ATOM 852 C C . MET A 1 108 ? 2.896 28.891 10.656 1 90.19 108 MET A C 1
ATOM 854 O O . MET A 1 108 ? 3.674 29.016 11.602 1 90.19 108 MET A O 1
ATOM 858 N N . CYS A 1 109 ? 2.156 29.828 10.125 1 87.88 109 CYS A N 1
ATOM 859 C CA . CYS A 1 109 ? 2.221 31.156 10.719 1 87.88 109 CYS A CA 1
ATOM 860 C C . CYS A 1 109 ? 1.227 31.281 11.867 1 87.88 109 CYS A C 1
ATOM 862 O O . CYS A 1 109 ? 1.29 32.25 12.648 1 87.88 109 CYS A O 1
ATOM 864 N N . SER A 1 110 ? 0.292 30.391 12 1 79.12 110 SER A N 1
ATOM 865 C CA . SER A 1 110 ? -0.715 30.484 13.055 1 79.12 110 SER A CA 1
ATOM 866 C C . SER A 1 110 ? -0.201 29.891 14.367 1 79.12 110 SER A C 1
ATOM 868 O O . SER A 1 110 ? 0.714 29.062 14.359 1 79.12 110 SER A O 1
ATOM 870 N N . MET B 1 1 ? 21.719 1.839 -8.164 1 40.62 1 MET B N 1
ATOM 871 C CA . MET B 1 1 ? 21.031 1.001 -9.141 1 40.62 1 MET B CA 1
ATOM 872 C C . MET B 1 1 ? 20.484 -0.267 -8.484 1 40.62 1 MET B C 1
ATOM 874 O O . MET B 1 1 ? 20.438 -1.324 -9.109 1 40.62 1 MET B O 1
ATOM 878 N N . ALA B 1 2 ? 20.234 -0.565 -7.105 1 51.91 2 ALA B N 1
ATOM 879 C CA . ALA B 1 2 ? 20.609 -1.803 -6.426 1 51.91 2 ALA B CA 1
ATOM 880 C C . ALA B 1 2 ? 19.812 -2.988 -6.973 1 51.91 2 ALA B C 1
ATOM 882 O O . ALA B 1 2 ? 18.609 -3.092 -6.75 1 51.91 2 ALA B O 1
ATOM 883 N N . GLY B 1 3 ? 19.75 -3.385 -8.266 1 71.56 3 GLY B N 1
ATOM 884 C CA . GLY B 1 3 ? 19.016 -4.137 -9.273 1 71.56 3 GLY B CA 1
ATOM 885 C C . GLY B 1 3 ? 18.984 -5.625 -9 1 71.56 3 GLY B C 1
ATOM 886 O O . GLY B 1 3 ? 19.312 -6.066 -7.895 1 71.56 3 GLY B O 1
ATOM 887 N N . LEU B 1 4 ? 18.422 -6.422 -9.805 1 88.31 4 LEU B N 1
ATOM 888 C CA . LEU B 1 4 ? 18.25 -7.871 -9.797 1 88.31 4 LEU B CA 1
ATOM 889 C C . LEU B 1 4 ? 19.594 -8.578 -9.891 1 88.31 4 LEU B C 1
ATOM 891 O O . LEU B 1 4 ? 20.094 -8.828 -10.992 1 88.31 4 LEU B O 1
ATOM 895 N N . SER B 1 5 ? 20.281 -8.922 -8.766 1 93.44 5 SER B N 1
ATOM 896 C CA . SER B 1 5 ? 21.516 -9.688 -8.734 1 93.44 5 SER B CA 1
ATOM 897 C C . SER B 1 5 ? 21.266 -11.156 -9.07 1 93.44 5 SER B C 1
ATOM 899 O O . SER B 1 5 ? 20.156 -11.648 -8.93 1 93.44 5 SER B O 1
ATOM 901 N N . PRO B 1 6 ? 22.375 -11.82 -9.492 1 95.12 6 PRO B N 1
ATOM 902 C CA . PRO B 1 6 ? 22.203 -13.25 -9.758 1 95.12 6 PRO B CA 1
ATOM 903 C C . PRO B 1 6 ? 21.719 -14.031 -8.539 1 95.12 6 PRO B C 1
ATOM 905 O O . PRO B 1 6 ? 20.922 -14.969 -8.68 1 95.12 6 PRO B O 1
ATOM 908 N N . GLU B 1 7 ? 22.172 -13.75 -7.434 1 95 7 GLU B N 1
ATOM 909 C CA . GLU B 1 7 ? 21.75 -14.414 -6.207 1 95 7 GLU B CA 1
ATOM 910 C C . GLU B 1 7 ? 20.266 -14.156 -5.934 1 95 7 GLU B C 1
ATOM 912 O O . GLU B 1 7 ? 19.531 -15.07 -5.566 1 95 7 GLU B O 1
ATOM 917 N N . LEU B 1 8 ? 19.891 -12.922 -6.035 1 95.25 8 LEU B N 1
ATOM 918 C CA . LEU B 1 8 ? 18.484 -12.57 -5.828 1 95.25 8 LEU B CA 1
ATOM 919 C C . LEU B 1 8 ? 17.594 -13.266 -6.848 1 95.25 8 LEU B C 1
ATOM 921 O O . LEU B 1 8 ? 16.5 -13.734 -6.508 1 95.25 8 LEU B O 1
ATOM 925 N N . LYS B 1 9 ? 18.062 -13.305 -8.086 1 96.75 9 LYS B N 1
ATOM 926 C CA . LYS B 1 9 ? 17.297 -14 -9.133 1 96.75 9 LYS B CA 1
ATOM 927 C C . LYS B 1 9 ? 17.078 -15.469 -8.766 1 96.75 9 LYS B C 1
ATOM 929 O O . LYS B 1 9 ? 15.984 -15.992 -8.938 1 96.75 9 LYS B O 1
ATOM 934 N N . THR B 1 10 ? 18.078 -16.078 -8.305 1 97 10 THR B N 1
ATOM 935 C CA . THR B 1 10 ? 18 -17.484 -7.898 1 97 10 THR B CA 1
ATOM 936 C C . THR B 1 10 ? 17 -17.656 -6.762 1 97 10 THR B C 1
ATOM 938 O O . THR B 1 10 ? 16.234 -18.625 -6.742 1 97 10 THR B O 1
ATOM 941 N N . THR B 1 11 ? 17.047 -16.766 -5.844 1 95.38 11 THR B N 1
ATOM 942 C CA . THR B 1 11 ? 16.109 -16.797 -4.727 1 95.38 11 THR B CA 1
ATOM 943 C C . THR B 1 11 ? 14.68 -16.672 -5.227 1 95.38 11 THR B C 1
ATOM 945 O O . THR B 1 11 ? 13.797 -17.438 -4.801 1 95.38 11 THR B O 1
ATOM 948 N N . ILE B 1 12 ? 14.414 -15.75 -6.109 1 96.69 12 ILE B N 1
ATOM 949 C CA . ILE B 1 12 ? 13.078 -15.539 -6.656 1 96.69 12 ILE B CA 1
ATOM 950 C C . ILE B 1 12 ? 12.633 -16.797 -7.406 1 96.69 12 ILE B C 1
ATOM 952 O O . ILE B 1 12 ? 11.492 -17.25 -7.238 1 96.69 12 ILE B O 1
ATOM 956 N N . ASP B 1 13 ? 13.516 -17.375 -8.195 1 97.69 13 ASP B N 1
ATOM 957 C CA . ASP B 1 13 ? 13.219 -18.609 -8.906 1 97.69 13 ASP B CA 1
ATOM 958 C C . ASP B 1 13 ? 12.766 -19.703 -7.949 1 97.69 13 ASP B C 1
ATOM 960 O O . ASP B 1 13 ? 11.797 -20.422 -8.227 1 97.69 13 ASP B O 1
ATOM 964 N N . LYS B 1 14 ? 13.453 -19.812 -6.93 1 97.44 14 LYS B N 1
ATOM 965 C CA . LYS B 1 14 ? 13.125 -20.844 -5.949 1 97.44 14 LYS B CA 1
ATOM 966 C C . LYS B 1 14 ? 11.758 -20.594 -5.32 1 97.44 14 LYS B C 1
ATOM 968 O O . LYS B 1 14 ? 10.969 -21.531 -5.133 1 97.44 14 LYS B O 1
ATOM 973 N N . VAL B 1 15 ? 11.539 -19.375 -4.992 1 96.19 15 VAL B N 1
ATOM 974 C CA . VAL B 1 15 ? 10.289 -19.047 -4.312 1 96.19 15 VAL B CA 1
ATOM 975 C C . VAL B 1 15 ? 9.109 -19.297 -5.246 1 96.19 15 VAL B C 1
ATOM 977 O O . VAL B 1 15 ? 8.125 -19.922 -4.848 1 96.19 15 VAL B O 1
ATOM 980 N N . ILE B 1 16 ? 9.203 -18.875 -6.516 1 97.44 16 ILE B N 1
ATOM 981 C CA . ILE B 1 16 ? 8.047 -18.922 -7.402 1 97.44 16 ILE B CA 1
ATOM 982 C C . ILE B 1 16 ? 7.801 -20.359 -7.855 1 97.44 16 ILE B C 1
ATOM 984 O O . ILE B 1 16 ? 6.742 -20.672 -8.406 1 97.44 16 ILE B O 1
ATOM 988 N N . THR B 1 17 ? 8.758 -21.219 -7.66 1 96.62 17 THR B N 1
ATOM 989 C CA . THR B 1 17 ? 8.586 -22.609 -8.047 1 96.62 17 THR B CA 1
ATOM 990 C C . THR B 1 17 ? 8.312 -23.484 -6.828 1 96.62 17 THR B C 1
ATOM 992 O O . THR B 1 17 ? 8.07 -24.688 -6.961 1 96.62 17 THR B O 1
ATOM 995 N N . SER B 1 18 ? 8.328 -22.922 -5.707 1 96.19 18 SER B N 1
ATOM 996 C CA . SER B 1 18 ? 8.117 -23.672 -4.477 1 96.19 18 SER B CA 1
ATOM 997 C C . SER B 1 18 ? 6.668 -24.141 -4.359 1 96.19 18 SER B C 1
ATOM 999 O O . SER B 1 18 ? 6.379 -25.125 -3.67 1 96.19 18 SER B O 1
ATOM 1001 N N . GLU B 1 19 ? 5.773 -23.375 -4.871 1 96.69 19 GLU B N 1
ATOM 1002 C CA . GLU B 1 19 ? 4.348 -23.688 -4.938 1 96.69 19 GLU B CA 1
ATOM 1003 C C . GLU B 1 19 ? 3.773 -23.375 -6.312 1 96.69 19 GLU B C 1
ATOM 1005 O O . GLU B 1 19 ? 4.367 -22.609 -7.078 1 96.69 19 GLU B O 1
ATOM 1010 N N . LYS B 1 20 ? 2.623 -24.031 -6.562 1 97.81 20 LYS B N 1
ATOM 1011 C CA . LYS B 1 20 ? 2 -23.844 -7.867 1 97.81 20 LYS B CA 1
ATOM 1012 C C . LYS B 1 20 ? 1.492 -22.406 -8.031 1 97.81 20 LYS B C 1
ATOM 1014 O O . LYS B 1 20 ? 1.459 -21.875 -9.148 1 97.81 20 LYS B O 1
ATOM 1019 N N . VAL B 1 21 ? 1.011 -21.875 -6.961 1 98.69 21 VAL B N 1
ATOM 1020 C CA . VAL B 1 21 ? 0.477 -20.516 -6.984 1 98.69 21 VAL B CA 1
ATOM 1021 C C . VAL B 1 21 ? 1.142 -19.688 -5.891 1 98.69 21 VAL B C 1
ATOM 1023 O O . VAL B 1 21 ? 1.058 -20.016 -4.707 1 98.69 21 VAL B O 1
ATOM 1026 N N . VAL B 1 22 ? 1.876 -18.594 -6.293 1 98.62 22 VAL B N 1
ATOM 1027 C CA . VAL B 1 22 ? 2.576 -17.703 -5.375 1 98.62 22 VAL B CA 1
ATOM 1028 C C . VAL B 1 22 ? 2.154 -16.266 -5.633 1 98.62 22 VAL B C 1
ATOM 1030 O O . VAL B 1 22 ? 2.115 -15.812 -6.781 1 98.62 22 VAL B O 1
ATOM 1033 N N . LEU B 1 23 ? 1.808 -15.562 -4.629 1 98.75 23 LEU B N 1
ATOM 1034 C CA . LEU B 1 23 ? 1.41 -14.164 -4.711 1 98.75 23 LEU B CA 1
ATOM 1035 C C . LEU B 1 23 ? 2.355 -13.281 -3.902 1 98.75 23 LEU B C 1
ATOM 1037 O O . LEU B 1 23 ? 2.422 -13.398 -2.678 1 98.75 23 LEU B O 1
ATOM 1041 N N . PHE B 1 24 ? 3.156 -12.422 -4.582 1 98.44 24 PHE B N 1
ATOM 1042 C CA . PHE B 1 24 ? 3.887 -11.352 -3.91 1 98.44 24 PHE B CA 1
ATOM 1043 C C . PHE B 1 24 ? 2.982 -10.148 -3.658 1 98.44 24 PHE B C 1
ATOM 1045 O O . PHE B 1 24 ? 2.404 -9.594 -4.594 1 98.44 24 PHE B O 1
ATOM 1052 N N . MET B 1 25 ? 2.834 -9.641 -2.439 1 97.38 25 MET B N 1
ATOM 1053 C CA . MET B 1 25 ? 1.831 -8.633 -2.109 1 97.38 25 MET B CA 1
ATOM 1054 C C . MET B 1 25 ? 2.266 -7.809 -0.901 1 97.38 25 MET B C 1
ATOM 1056 O O . MET B 1 25 ? 3.275 -8.117 -0.265 1 97.38 25 MET B O 1
ATOM 1060 N N . LYS B 1 26 ? 1.594 -6.742 -0.749 1 95.19 26 LYS B N 1
ATOM 1061 C CA . LYS B 1 26 ? 1.738 -6 0.501 1 95.19 26 LYS B CA 1
ATOM 1062 C C . LYS B 1 26 ? 0.888 -6.617 1.607 1 95.19 26 LYS B C 1
ATOM 1064 O O . LYS B 1 26 ? -0.342 -6.637 1.516 1 95.19 26 LYS B O 1
ATOM 1069 N N . GLY B 1 27 ? 1.596 -7.121 2.643 1 93.88 27 GLY B N 1
ATOM 1070 C CA . GLY B 1 27 ? 0.888 -7.844 3.688 1 93.88 27 GLY B CA 1
ATOM 1071 C C . GLY B 1 27 ? 0.838 -9.344 3.449 1 93.88 27 GLY B C 1
ATOM 1072 O O . GLY B 1 27 ? 1.73 -9.906 2.811 1 93.88 27 GLY B O 1
ATOM 1073 N N . SER B 1 28 ? -0.114 -10.031 4.121 1 94.81 28 SER B N 1
ATOM 1074 C CA . SER B 1 28 ? -0.29 -11.477 4.012 1 94.81 28 SER B CA 1
ATOM 1075 C C . SER B 1 28 ? -1.719 -11.828 3.613 1 94.81 28 SER B C 1
ATOM 1077 O O . SER B 1 28 ? -2.588 -10.961 3.559 1 94.81 28 SER B O 1
ATOM 1079 N N . LYS B 1 29 ? -1.937 -13.109 3.297 1 95.62 29 LYS B N 1
ATOM 1080 C CA . LYS B 1 29 ? -3.25 -13.602 2.889 1 95.62 29 LYS B CA 1
ATOM 1081 C C . LYS B 1 29 ? -4.312 -13.258 3.926 1 95.62 29 LYS B C 1
ATOM 1083 O O . LYS B 1 29 ? -5.461 -12.969 3.574 1 95.62 29 LYS B O 1
ATOM 1088 N N . ASP B 1 30 ? -3.898 -13.297 5.207 1 94.25 30 ASP B N 1
ATOM 1089 C CA . ASP B 1 30 ? -4.863 -13.078 6.281 1 94.25 30 ASP B CA 1
ATOM 1090 C C . ASP B 1 30 ? -4.953 -11.602 6.648 1 94.25 30 ASP B C 1
ATOM 1092 O O . ASP B 1 30 ? -5.941 -11.164 7.242 1 94.25 30 ASP B O 1
ATOM 1096 N N . PHE B 1 31 ? -3.91 -10.875 6.316 1 91.69 31 PHE B N 1
ATOM 1097 C CA . PHE B 1 31 ? -3.891 -9.453 6.652 1 91.69 31 PHE B CA 1
ATOM 1098 C C . PHE B 1 31 ? -3.307 -8.633 5.508 1 91.69 31 PHE B C 1
ATOM 1100 O O . PHE B 1 31 ? -2.248 -8.016 5.652 1 91.69 31 PHE B O 1
ATOM 1107 N N . PRO B 1 32 ? -4.09 -8.523 4.402 1 93.81 32 PRO B N 1
ATOM 1108 C CA . PRO B 1 32 ? -3.604 -7.664 3.32 1 93.81 32 PRO B CA 1
ATOM 1109 C C . PRO B 1 32 ? -3.498 -6.199 3.736 1 93.81 32 PRO B C 1
ATOM 1111 O O . PRO B 1 32 ? -4.363 -5.695 4.457 1 93.81 32 PRO B O 1
ATOM 1114 N N . GLN B 1 33 ? -2.479 -5.566 3.295 1 91.25 33 GLN B N 1
ATOM 1115 C CA . GLN B 1 33 ? -2.223 -4.199 3.734 1 91.25 33 GLN B CA 1
ATOM 1116 C C . GLN B 1 33 ? -2.438 -3.207 2.596 1 91.25 33 GLN B C 1
ATOM 1118 O O . GLN B 1 33 ? -2.043 -2.045 2.695 1 91.25 33 GLN B O 1
ATOM 1123 N N . CYS B 1 34 ? -3.074 -3.578 1.576 1 93.06 34 CYS B N 1
ATOM 1124 C CA . CYS B 1 34 ? -3.449 -2.773 0.418 1 93.06 34 CYS B CA 1
ATOM 1125 C C . CYS B 1 34 ? -4.691 -3.338 -0.26 1 93.06 34 CYS B C 1
ATOM 1127 O O . CYS B 1 34 ? -4.891 -4.555 -0.289 1 93.06 34 CYS B O 1
ATOM 1129 N N . GLY B 1 35 ? -5.52 -2.457 -0.812 1 92.5 35 GLY B N 1
ATOM 1130 C CA . GLY B 1 35 ? -6.758 -2.881 -1.446 1 92.5 35 GLY B CA 1
ATOM 1131 C C . GLY B 1 35 ? -6.535 -3.785 -2.645 1 92.5 35 GLY B C 1
ATOM 1132 O O . GLY B 1 35 ? -7.297 -4.727 -2.869 1 92.5 35 GLY B O 1
ATOM 1133 N N . PHE B 1 36 ? -5.555 -3.445 -3.424 1 95.44 36 PHE B N 1
ATOM 1134 C CA . PHE B 1 36 ? -5.234 -4.281 -4.574 1 95.44 36 PHE B CA 1
ATOM 1135 C C . PHE B 1 36 ? -4.836 -5.684 -4.129 1 95.44 36 PHE B C 1
ATOM 1137 O O . PHE B 1 36 ? -5.273 -6.676 -4.715 1 95.44 36 PHE B O 1
ATOM 1144 N N . SER B 1 37 ? -3.977 -5.809 -3.158 1 97.38 37 SER B N 1
ATOM 1145 C CA . SER B 1 37 ? -3.592 -7.098 -2.596 1 97.38 37 SER B CA 1
ATOM 1146 C C . SER B 1 37 ? -4.801 -7.848 -2.053 1 97.38 37 SER B C 1
ATOM 1148 O O . SER B 1 37 ? -4.957 -9.047 -2.295 1 97.38 37 SER B O 1
ATOM 1150 N N . HIS B 1 38 ? -5.617 -7.188 -1.349 1 96.31 38 HIS B N 1
ATOM 1151 C CA . HIS B 1 38 ? -6.828 -7.781 -0.798 1 96.31 38 HIS B CA 1
ATOM 1152 C C . HIS B 1 38 ? -7.699 -8.383 -1.898 1 96.31 38 HIS B C 1
ATOM 1154 O O . HIS B 1 38 ? -8.195 -9.5 -1.763 1 96.31 38 HIS B O 1
ATOM 1160 N N . THR B 1 39 ? -7.852 -7.664 -2.961 1 98 39 THR B N 1
ATOM 1161 C CA . THR B 1 39 ? -8.695 -8.094 -4.07 1 98 39 THR B CA 1
ATOM 1162 C C . THR B 1 39 ? -8.188 -9.414 -4.656 1 98 39 THR B C 1
ATOM 1164 O O . THR B 1 39 ? -8.961 -10.352 -4.848 1 98 39 THR B O 1
ATOM 1167 N N . VAL B 1 40 ? -6.906 -9.484 -4.93 1 98.75 40 VAL B N 1
ATOM 1168 C CA . VAL B 1 40 ? -6.344 -10.688 -5.543 1 98.75 40 VAL B CA 1
ATOM 1169 C C . VAL B 1 40 ? -6.465 -11.859 -4.578 1 98.75 40 VAL B C 1
ATOM 1171 O O . VAL B 1 40 ? -6.805 -12.977 -4.988 1 98.75 40 VAL B O 1
ATOM 1174 N N . VAL B 1 41 ? -6.238 -11.688 -3.299 1 98.69 41 VAL B N 1
ATOM 1175 C CA . VAL B 1 41 ? -6.387 -12.727 -2.289 1 98.69 41 VAL B CA 1
ATOM 1176 C C . VAL B 1 41 ? -7.816 -13.258 -2.297 1 98.69 41 VAL B C 1
ATOM 1178 O O . VAL B 1 41 ? -8.039 -14.469 -2.291 1 98.69 41 VAL B O 1
ATOM 1181 N N . GLN B 1 42 ? -8.766 -12.359 -2.334 1 98.25 42 GLN B N 1
ATOM 1182 C CA . GLN B 1 42 ? -10.172 -12.766 -2.318 1 98.25 42 GLN B CA 1
ATOM 1183 C C . GLN B 1 42 ? -10.508 -13.609 -3.543 1 98.25 42 GLN B C 1
ATOM 1185 O O . GLN B 1 42 ? -11.242 -14.594 -3.439 1 98.25 42 GLN B O 1
ATOM 1190 N N . ILE B 1 43 ? -10.023 -13.195 -4.621 1 98.62 43 ILE B N 1
ATOM 1191 C CA . ILE B 1 43 ? -10.258 -13.922 -5.863 1 98.62 43 ILE B CA 1
ATOM 1192 C C . ILE B 1 43 ? -9.703 -15.344 -5.742 1 98.62 43 ILE B C 1
ATOM 1194 O O . ILE B 1 43 ? -10.398 -16.312 -6.043 1 98.62 43 ILE B O 1
ATOM 1198 N N . LEU B 1 44 ? -8.469 -15.523 -5.316 1 98.62 44 LEU B N 1
ATOM 1199 C CA . LEU B 1 44 ? -7.84 -16.828 -5.195 1 98.62 44 LEU B CA 1
ATOM 1200 C C . LEU B 1 44 ? -8.57 -17.703 -4.172 1 98.62 44 LEU B C 1
ATOM 1202 O O . LEU B 1 44 ? -8.742 -18.906 -4.375 1 98.62 44 LEU B O 1
ATOM 1206 N N . LYS B 1 45 ? -8.984 -17.109 -3.1 1 98.19 45 LYS B N 1
ATOM 1207 C CA . LYS B 1 45 ? -9.773 -17.828 -2.098 1 98.19 45 LYS B CA 1
ATOM 1208 C C . LYS B 1 45 ? -11.109 -18.297 -2.676 1 98.19 45 LYS B C 1
ATOM 1210 O O . LYS B 1 45 ? -11.539 -19.422 -2.416 1 98.19 45 LYS B O 1
ATOM 1215 N N . SER B 1 46 ? -11.742 -17.375 -3.395 1 98 46 SER B N 1
ATOM 1216 C CA . SER B 1 46 ? -13.039 -17.703 -3.971 1 98 46 SER B CA 1
ATOM 1217 C C . SER B 1 46 ? -12.93 -18.891 -4.926 1 98 46 SER B C 1
ATOM 1219 O O . SER B 1 46 ? -13.898 -19.625 -5.125 1 98 46 SER B O 1
ATOM 1221 N N . LEU B 1 47 ? -11.836 -19.047 -5.566 1 97.44 47 LEU B N 1
ATOM 1222 C CA . LEU B 1 47 ? -11.602 -20.141 -6.504 1 97.44 47 LEU B CA 1
ATOM 1223 C C . LEU B 1 47 ? -11.117 -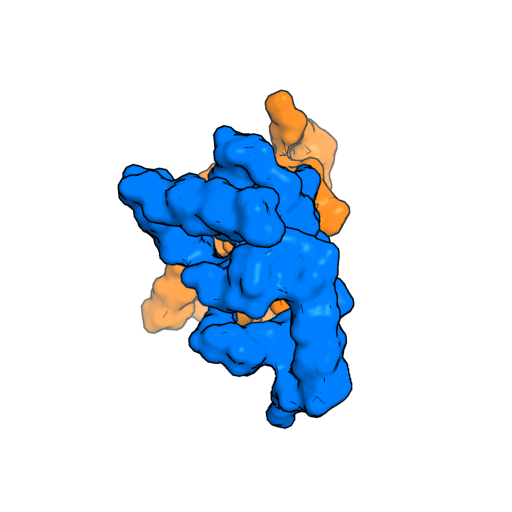21.391 -5.773 1 97.44 47 LEU B C 1
ATOM 1225 O O . LEU B 1 47 ? -10.836 -22.406 -6.402 1 97.44 47 LEU B O 1
ATOM 1229 N N . ASN B 1 48 ? -10.922 -21.297 -4.441 1 96.38 48 ASN B N 1
ATOM 1230 C CA . ASN B 1 48 ? -10.562 -22.406 -3.561 1 96.38 48 ASN B CA 1
ATOM 1231 C C . ASN B 1 48 ? -9.234 -23.031 -3.963 1 96.38 48 ASN B C 1
ATOM 1233 O O . ASN B 1 48 ? -9.109 -24.25 -3.99 1 96.38 48 ASN B O 1
ATOM 1237 N N . VAL B 1 49 ? -8.281 -22.219 -4.297 1 95.88 49 VAL B N 1
ATOM 1238 C CA . VAL B 1 49 ? -6.961 -22.734 -4.652 1 95.88 49 VAL B CA 1
ATOM 1239 C C . VAL B 1 49 ? -5.973 -22.438 -3.521 1 95.88 49 VAL B C 1
ATOM 1241 O O . VAL B 1 49 ? -6.062 -21.406 -2.863 1 95.88 49 VAL B O 1
ATOM 1244 N N . HIS B 1 50 ? -5.148 -23.422 -3.289 1 96.44 50 HIS B N 1
ATOM 1245 C CA . HIS B 1 50 ? -4.055 -23.188 -2.352 1 96.44 50 HIS B CA 1
ATOM 1246 C C . HIS B 1 50 ? -2.998 -22.266 -2.951 1 96.44 50 HIS B C 1
ATOM 1248 O O . HIS B 1 50 ? -2.623 -22.422 -4.117 1 96.44 50 HIS B O 1
ATOM 1254 N N . PHE B 1 51 ? -2.57 -21.328 -2.182 1 98.12 51 PHE B N 1
ATOM 1255 C CA . PHE B 1 51 ? -1.522 -20.438 -2.656 1 98.12 51 PHE B CA 1
ATOM 1256 C C . PHE B 1 51 ? -0.686 -19.922 -1.491 1 98.12 51 PHE B C 1
ATOM 1258 O O . PHE B 1 51 ? -1.174 -19.828 -0.364 1 98.12 51 PHE B O 1
ATOM 1265 N N . GLU B 1 52 ? 0.526 -19.594 -1.809 1 97.56 52 GLU B N 1
ATOM 1266 C CA . GLU B 1 52 ? 1.447 -18.969 -0.858 1 97.56 52 GLU B CA 1
ATOM 1267 C C . GLU B 1 52 ? 1.558 -17.469 -1.091 1 97.56 52 GLU B C 1
ATOM 1269 O O . GLU B 1 52 ? 1.497 -17.016 -2.232 1 97.56 52 GLU B O 1
ATOM 1274 N N . THR B 1 53 ? 1.721 -16.75 -0.039 1 97.62 53 THR B N 1
ATOM 1275 C CA . THR B 1 53 ? 1.918 -15.312 -0.153 1 97.62 53 THR B CA 1
ATOM 1276 C C . THR B 1 53 ? 3.279 -14.906 0.404 1 97.62 53 THR B C 1
ATOM 1278 O O . THR B 1 53 ? 3.764 -15.508 1.369 1 97.62 53 THR B O 1
ATOM 1281 N N . ILE B 1 54 ? 3.898 -13.891 -0.175 1 96.88 54 ILE B N 1
ATOM 1282 C CA . ILE B 1 54 ? 5.137 -13.273 0.291 1 96.88 54 ILE B CA 1
ATOM 1283 C C . ILE B 1 54 ? 4.926 -11.773 0.482 1 96.88 54 ILE B C 1
ATOM 1285 O O . ILE B 1 54 ? 4.523 -11.07 -0.449 1 96.88 54 ILE B O 1
ATOM 1289 N N . ASN B 1 55 ? 5.199 -11.328 1.66 1 96.06 55 ASN B N 1
ATOM 1290 C CA . ASN B 1 55 ? 5.07 -9.906 1.967 1 96.06 55 ASN B CA 1
ATOM 1291 C C . ASN B 1 55 ? 6.285 -9.117 1.482 1 96.06 55 ASN B C 1
ATOM 1293 O O . ASN B 1 55 ? 7.387 -9.281 2.006 1 96.06 55 ASN B O 1
ATOM 1297 N N . ILE B 1 56 ? 6.055 -8.148 0.595 1 94.44 56 ILE B N 1
ATOM 1298 C CA . ILE B 1 56 ? 7.164 -7.461 -0.055 1 94.44 56 ILE B CA 1
ATOM 1299 C C . ILE B 1 56 ? 7.551 -6.23 0.76 1 94.44 56 ILE B C 1
ATOM 1301 O O . ILE B 1 56 ? 8.586 -5.609 0.504 1 94.44 56 ILE B O 1
ATOM 1305 N N . LEU B 1 57 ? 6.789 -5.879 1.729 1 89.62 57 LEU B N 1
ATOM 1306 C CA . LEU B 1 57 ? 7.066 -4.688 2.523 1 89.62 57 LEU B CA 1
ATO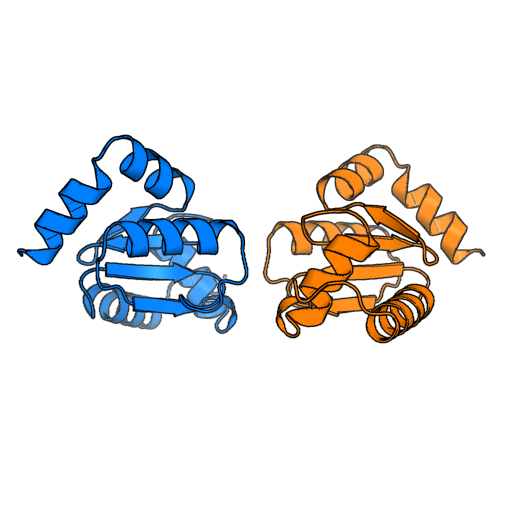M 1307 C C . LEU B 1 57 ? 8.258 -4.914 3.445 1 89.62 57 LEU B C 1
ATOM 1309 O O . LEU B 1 57 ? 8.867 -3.955 3.924 1 89.62 57 LEU B O 1
ATOM 1313 N N . GLU B 1 58 ? 8.711 -6.043 3.707 1 82 58 GLU B N 1
ATOM 1314 C CA . GLU B 1 58 ? 9.734 -6.371 4.699 1 82 58 GLU B CA 1
ATOM 1315 C C . GLU B 1 58 ? 11.125 -6.418 4.066 1 82 58 GLU B C 1
ATOM 1317 O O . GLU B 1 58 ? 12.125 -6.555 4.77 1 82 58 GLU B O 1
ATOM 1322 N N . ASN B 1 59 ? 11.18 -6.352 2.775 1 87.75 59 ASN B N 1
ATOM 1323 C CA . ASN B 1 59 ? 12.445 -6.492 2.062 1 87.75 59 ASN B CA 1
ATOM 1324 C C . ASN B 1 59 ? 12.492 -5.602 0.826 1 87.75 59 ASN B C 1
ATOM 1326 O O . ASN B 1 59 ? 12.031 -5.992 -0.247 1 87.75 59 ASN B O 1
ATOM 1330 N N . GLU B 1 60 ? 13.164 -4.527 0.971 1 87.5 60 GLU B N 1
ATOM 1331 C CA . GLU B 1 60 ? 13.25 -3.553 -0.112 1 87.5 60 GLU B CA 1
ATOM 1332 C C . GLU B 1 60 ? 14 -4.125 -1.312 1 87.5 60 GLU B C 1
ATOM 1334 O O . GLU B 1 60 ? 13.648 -3.848 -2.459 1 87.5 60 GLU B O 1
ATOM 1339 N N . LEU B 1 61 ? 15.031 -4.863 -1.045 1 90.25 61 LEU B N 1
ATOM 1340 C CA . LEU B 1 61 ? 15.805 -5.484 -2.115 1 90.25 61 LEU B CA 1
ATOM 1341 C C . LEU B 1 61 ? 14.945 -6.449 -2.922 1 90.25 61 LEU B C 1
ATOM 1343 O O . LEU B 1 61 ? 14.977 -6.434 -4.152 1 90.25 61 LEU B O 1
ATOM 1347 N N . LEU B 1 62 ? 14.18 -7.215 -2.24 1 93 62 LEU B N 1
ATOM 1348 C CA . LEU B 1 62 ? 13.266 -8.141 -2.906 1 93 62 LEU B CA 1
ATOM 1349 C C . LEU B 1 62 ? 12.227 -7.387 -3.723 1 93 62 LEU B C 1
ATOM 1351 O O . LEU B 1 62 ? 11.906 -7.777 -4.848 1 93 62 LEU B O 1
ATOM 1355 N N . ARG B 1 63 ? 11.703 -6.352 -3.148 1 93.31 63 ARG B N 1
ATOM 1356 C CA . ARG B 1 63 ? 10.68 -5.535 -3.803 1 93.31 63 ARG B CA 1
ATOM 1357 C C . ARG B 1 63 ? 11.203 -4.969 -5.121 1 93.31 63 ARG B C 1
ATOM 1359 O O . ARG B 1 63 ? 10.555 -5.125 -6.164 1 93.31 63 ARG B O 1
ATOM 1366 N N . GLN B 1 64 ? 12.359 -4.438 -5.105 1 92.94 64 GLN B N 1
ATOM 1367 C CA . GLN B 1 64 ? 12.945 -3.857 -6.309 1 92.94 64 GLN B CA 1
ATOM 1368 C C . GLN B 1 64 ? 13.352 -4.945 -7.301 1 92.94 64 GLN B C 1
ATOM 1370 O O . GLN B 1 64 ? 13.117 -4.809 -8.5 1 92.94 64 GLN B O 1
ATOM 1375 N N . GLY B 1 65 ? 13.906 -5.984 -6.793 1 95.5 65 GLY B N 1
ATOM 1376 C CA . GLY B 1 65 ? 14.297 -7.098 -7.645 1 95.5 65 GLY B CA 1
ATOM 1377 C C . GLY B 1 65 ? 13.133 -7.73 -8.375 1 95.5 65 GLY B C 1
ATOM 1378 O O . GLY B 1 65 ? 13.258 -8.109 -9.547 1 95.5 65 GLY B O 1
ATOM 1379 N N . LEU B 1 66 ? 12.055 -7.828 -7.738 1 96.69 66 LEU B N 1
ATOM 1380 C CA . LEU B 1 66 ? 10.875 -8.445 -8.328 1 96.69 66 LEU B CA 1
ATOM 1381 C C . LEU B 1 66 ? 10.328 -7.594 -9.469 1 96.69 66 LEU B C 1
ATOM 1383 O O . LEU B 1 66 ? 9.828 -8.125 -10.461 1 96.69 66 LEU B O 1
ATOM 1387 N N . LYS B 1 67 ? 10.32 -6.309 -9.289 1 96.38 67 LYS B N 1
ATOM 1388 C CA . LYS B 1 67 ? 9.875 -5.426 -10.367 1 96.38 67 LYS B CA 1
ATOM 1389 C C . LYS B 1 67 ? 10.719 -5.629 -11.617 1 96.38 67 LYS B C 1
ATOM 1391 O O . LYS B 1 67 ? 10.188 -5.641 -12.734 1 96.38 67 LYS B O 1
ATOM 1396 N N . GLU B 1 68 ? 11.961 -5.793 -11.438 1 96.88 68 GLU B N 1
ATOM 1397 C CA . GLU B 1 68 ? 12.867 -6.047 -12.555 1 96.88 68 GLU B CA 1
ATOM 1398 C C . GLU B 1 68 ? 12.664 -7.445 -13.125 1 96.88 68 GLU B C 1
ATOM 1400 O O . GLU B 1 68 ? 12.617 -7.629 -14.344 1 96.88 68 GLU B O 1
ATOM 1405 N N . TYR B 1 69 ? 12.531 -8.414 -12.258 1 97.75 69 TYR B N 1
ATOM 1406 C CA . TYR B 1 69 ? 12.367 -9.812 -12.641 1 97.75 69 TYR B CA 1
ATOM 1407 C C . TYR B 1 69 ? 11.133 -10 -13.516 1 97.75 69 TYR B C 1
ATOM 1409 O O . TYR B 1 69 ? 11.188 -10.664 -14.547 1 97.75 69 TYR B O 1
ATOM 1417 N N . SER B 1 70 ? 10.055 -9.43 -13.156 1 97.69 70 SER B N 1
ATOM 1418 C CA . SER B 1 70 ? 8.781 -9.594 -13.852 1 97.69 70 SER B CA 1
ATOM 1419 C C . SER B 1 70 ? 8.609 -8.547 -14.945 1 97.69 70 SER B C 1
ATOM 1421 O O . SER B 1 70 ? 7.707 -8.656 -15.781 1 97.69 70 SER B O 1
ATOM 1423 N N . ASN B 1 71 ? 9.508 -7.57 -14.969 1 97.25 71 ASN B N 1
ATOM 1424 C CA . ASN B 1 71 ? 9.32 -6.402 -15.828 1 97.25 71 ASN B CA 1
ATOM 1425 C C . ASN B 1 71 ? 7.934 -5.789 -15.641 1 97.25 71 ASN B C 1
ATOM 1427 O O . ASN B 1 71 ? 7.211 -5.57 -16.609 1 97.25 71 ASN B O 1
ATOM 1431 N N . TRP B 1 72 ? 7.52 -5.668 -14.422 1 97.12 72 TRP B N 1
ATOM 1432 C CA . TRP B 1 72 ? 6.238 -5.117 -13.992 1 97.12 72 TRP B CA 1
ATOM 1433 C C . TRP B 1 72 ? 6.422 -4.16 -12.82 1 97.12 72 TRP B C 1
ATOM 1435 O O . TRP B 1 72 ? 7.152 -4.461 -11.875 1 97.12 72 TRP B O 1
ATOM 1445 N N . PRO B 1 73 ? 5.77 -3.033 -12.797 1 95.06 73 PRO B N 1
ATOM 1446 C CA . PRO B 1 73 ? 6.176 -1.956 -11.891 1 95.06 73 PRO B CA 1
ATOM 1447 C C . PRO B 1 73 ? 5.457 -2.02 -10.547 1 95.06 73 PRO B C 1
ATOM 1449 O O . PRO B 1 73 ? 5.887 -1.379 -9.586 1 95.06 73 PRO B O 1
ATOM 1452 N N . THR B 1 74 ? 4.312 -2.723 -10.469 1 95.81 74 THR B N 1
ATOM 1453 C CA . THR B 1 74 ? 3.504 -2.576 -9.266 1 95.81 74 THR B CA 1
ATOM 1454 C C . THR B 1 74 ? 3.209 -3.938 -8.641 1 95.81 74 THR B C 1
ATOM 1456 O O . THR B 1 74 ? 3.654 -4.969 -9.148 1 95.81 74 THR B O 1
ATOM 1459 N N . PHE B 1 75 ? 2.719 -3.963 -7.473 1 97.31 75 PHE B N 1
ATOM 1460 C CA . PHE B 1 75 ? 2.246 -5.117 -6.723 1 97.31 75 PHE B CA 1
ATOM 1461 C C . PHE B 1 75 ? 0.757 -4.996 -6.422 1 97.31 75 PHE B C 1
ATOM 1463 O O . PHE B 1 75 ? 0.218 -3.889 -6.371 1 97.31 75 PHE B O 1
ATOM 1470 N N . PRO B 1 76 ? 0.16 -6.082 -6.215 1 98.19 76 PRO B N 1
ATOM 1471 C CA . PRO B 1 76 ? 0.63 -7.469 -6.113 1 98.19 76 PRO B CA 1
ATOM 1472 C C . PRO B 1 76 ? 1.044 -8.047 -7.461 1 98.19 76 PRO B C 1
ATOM 1474 O O . PRO B 1 76 ? 0.683 -7.508 -8.508 1 98.19 76 PRO B O 1
ATOM 1477 N N . GLN B 1 77 ? 1.876 -9.047 -7.395 1 98.75 77 GLN B N 1
ATOM 1478 C CA . GLN B 1 77 ? 2.277 -9.82 -8.562 1 98.75 77 GLN B CA 1
ATOM 1479 C C . GLN B 1 77 ? 1.979 -11.305 -8.359 1 98.75 77 GLN B C 1
ATOM 1481 O O . GLN B 1 77 ? 2.471 -11.922 -7.414 1 98.75 77 GLN B O 1
ATOM 1486 N N . LEU B 1 78 ? 1.213 -11.914 -9.289 1 98.88 78 LEU B N 1
ATOM 1487 C CA . LEU B 1 78 ? 0.786 -13.305 -9.211 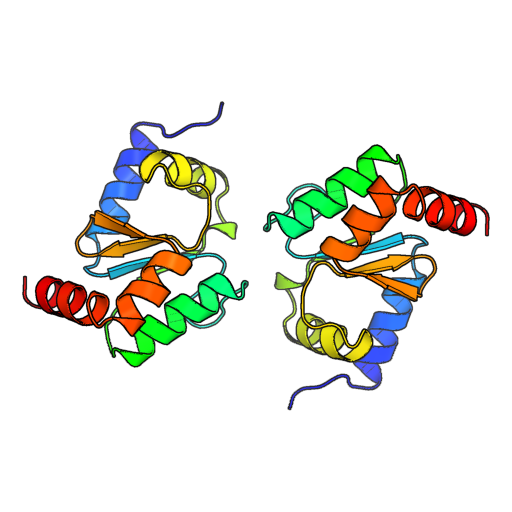1 98.88 78 LEU B CA 1
ATOM 1488 C C . LEU B 1 78 ? 1.637 -14.188 -10.125 1 98.88 78 LEU B C 1
ATOM 1490 O O . LEU B 1 78 ? 1.858 -13.844 -11.289 1 98.88 78 LEU B O 1
ATOM 1494 N N . TYR B 1 79 ? 2.104 -15.2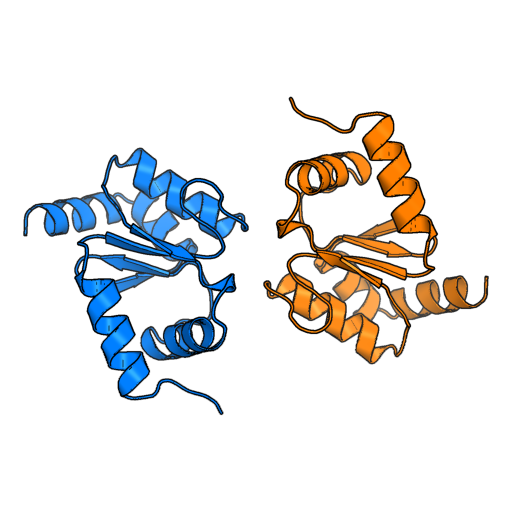03 -9.586 1 98.81 79 TYR B N 1
ATOM 1495 C CA . TYR B 1 79 ? 2.824 -16.234 -10.328 1 98.81 79 TYR B CA 1
ATOM 1496 C C . TYR B 1 79 ? 2.082 -17.562 -10.289 1 98.81 79 TYR B C 1
ATOM 1498 O O . TYR B 1 79 ? 1.602 -17.984 -9.227 1 98.81 79 TYR B O 1
ATOM 1506 N N . ILE B 1 80 ? 1.927 -18.25 -11.406 1 98.62 80 ILE B N 1
ATOM 1507 C CA . ILE B 1 80 ? 1.288 -19.547 -11.531 1 98.62 80 ILE B CA 1
ATOM 1508 C C . ILE B 1 80 ? 2.23 -20.516 -12.25 1 98.62 80 ILE B C 1
ATOM 1510 O O . ILE B 1 80 ? 2.697 -20.234 -13.352 1 98.62 80 ILE B O 1
ATOM 1514 N N . ASP B 1 81 ? 2.518 -21.562 -11.555 1 97.81 81 ASP B N 1
ATOM 1515 C CA . ASP B 1 81 ? 3.4 -22.578 -12.102 1 97.81 81 ASP B CA 1
ATOM 1516 C C . ASP B 1 81 ? 4.754 -22 -12.492 1 97.81 81 ASP B C 1
ATOM 1518 O O . ASP B 1 81 ? 5.266 -22.266 -13.578 1 97.81 81 ASP B O 1
ATOM 1522 N N . GLY B 1 82 ? 5.199 -21.062 -11.688 1 97.69 82 GLY B N 1
ATOM 1523 C CA . GLY B 1 82 ? 6.535 -20.5 -11.836 1 97.69 82 GLY B CA 1
ATOM 1524 C C . GLY B 1 82 ? 6.609 -19.391 -12.859 1 97.69 82 GLY B C 1
ATOM 1525 O O . GLY B 1 82 ? 7.691 -18.875 -13.156 1 97.69 82 GLY B O 1
ATOM 1526 N N . GLU B 1 83 ? 5.469 -18.969 -13.438 1 97.69 83 GLU B N 1
ATOM 1527 C CA . GLU B 1 83 ? 5.438 -17.922 -14.461 1 97.69 83 GLU B CA 1
ATOM 1528 C C . GLU B 1 83 ? 4.637 -16.719 -13.992 1 97.69 83 GLU B C 1
ATOM 1530 O O . GLU B 1 83 ? 3.584 -16.859 -13.367 1 97.69 83 GLU B O 1
ATOM 1535 N N . PHE B 1 84 ? 5.141 -15.562 -14.375 1 98.75 84 PHE B N 1
ATOM 1536 C CA . PHE B 1 84 ? 4.41 -14.344 -14.055 1 98.75 84 PHE B CA 1
ATOM 1537 C C . PHE B 1 84 ? 3.078 -14.297 -14.797 1 98.75 84 PHE B C 1
ATOM 1539 O O . PHE B 1 84 ? 3.045 -14.367 -16.031 1 98.75 84 PHE B O 1
ATOM 1546 N N . PHE B 1 85 ? 1.964 -14.203 -14.031 1 98.81 85 PHE B N 1
ATOM 1547 C CA . PHE B 1 85 ? 0.632 -14.141 -14.625 1 98.81 85 PHE B CA 1
ATOM 1548 C C . PHE B 1 85 ? 0.198 -12.688 -14.828 1 98.81 85 PHE B C 1
ATOM 1550 O O . PHE B 1 85 ? -0.259 -12.32 -15.914 1 98.81 85 PHE B O 1
ATOM 1557 N N . GLY B 1 86 ? 0.43 -11.898 -13.672 1 98.62 86 GLY B N 1
ATOM 1558 C CA . GLY B 1 86 ? 0.061 -10.492 -13.781 1 98.62 86 GLY B CA 1
ATOM 1559 C C . GLY B 1 86 ? -0.153 -9.828 -12.438 1 98.62 86 GLY B C 1
ATOM 1560 O O . GLY B 1 86 ? 0.034 -10.453 -11.391 1 98.62 86 GLY B O 1
ATOM 1561 N N . GLY B 1 87 ? -0.455 -8.57 -12.539 1 98.38 87 GLY B N 1
ATOM 1562 C CA . GLY B 1 87 ? -0.834 -7.809 -11.359 1 98.38 87 GLY B CA 1
ATOM 1563 C C . GLY B 1 87 ? -2.312 -7.906 -11.039 1 98.38 87 GLY B C 1
ATOM 1564 O O . GLY B 1 87 ? -2.984 -8.852 -11.453 1 98.38 87 GLY B O 1
ATOM 1565 N N . CYS B 1 88 ? -2.793 -6.902 -10.352 1 98.44 88 CYS B N 1
ATOM 1566 C CA . CYS B 1 88 ? -4.172 -6.906 -9.875 1 98.44 88 CYS B CA 1
ATOM 1567 C C . CYS B 1 88 ? -5.148 -6.793 -11.047 1 98.44 88 CYS B C 1
ATOM 1569 O O . CYS B 1 88 ? -6.059 -7.613 -11.18 1 98.44 88 CYS B O 1
ATOM 1571 N N . ASP B 1 89 ? -4.957 -5.82 -11.914 1 98.19 89 ASP B N 1
ATOM 1572 C CA . ASP B 1 89 ? -5.891 -5.582 -13.008 1 98.19 89 ASP B CA 1
ATOM 1573 C C . ASP B 1 89 ? -5.996 -6.805 -13.914 1 98.19 89 ASP B C 1
ATOM 1575 O O . ASP B 1 89 ? -7.094 -7.188 -14.328 1 98.19 89 ASP B O 1
ATOM 1579 N N . ILE B 1 90 ? -4.91 -7.387 -14.219 1 98.5 90 ILE B N 1
ATOM 1580 C CA . ILE B 1 90 ? -4.883 -8.562 -15.086 1 98.5 90 ILE B CA 1
ATOM 1581 C C . ILE 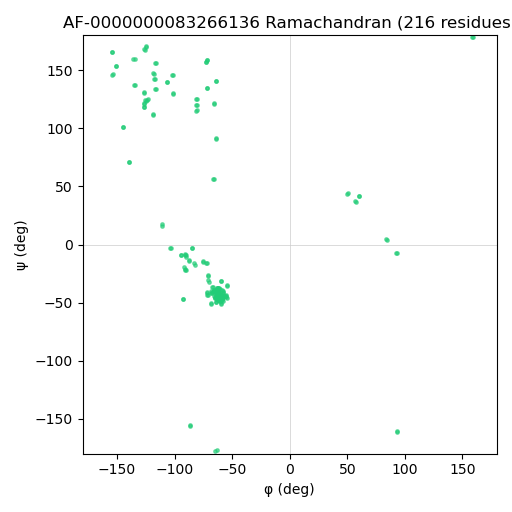B 1 90 ? -5.609 -9.719 -14.406 1 98.5 90 ILE B C 1
ATOM 1583 O O . ILE B 1 90 ? -6.395 -10.422 -15.039 1 98.5 90 ILE B O 1
ATOM 1587 N N . THR B 1 91 ? -5.32 -9.938 -13.156 1 98.75 91 THR B N 1
ATOM 1588 C CA . THR B 1 91 ? -5.945 -11.016 -12.398 1 98.75 91 THR B CA 1
ATOM 1589 C C . THR B 1 91 ? -7.457 -10.836 -12.352 1 98.75 91 THR B C 1
ATOM 1591 O O . THR B 1 91 ? -8.211 -11.789 -12.57 1 98.75 91 THR B O 1
ATOM 1594 N N . VAL B 1 92 ? -7.906 -9.633 -12.117 1 98.69 92 VAL B N 1
ATOM 1595 C CA . VAL B 1 92 ? -9.328 -9.336 -12.031 1 98.69 92 VAL B CA 1
ATOM 1596 C C . VAL B 1 92 ? -10 -9.602 -13.383 1 98.69 92 VAL B C 1
ATOM 1598 O O . VAL B 1 92 ? -11.039 -10.258 -13.445 1 98.69 92 VAL B O 1
ATOM 1601 N N . GLU B 1 93 ? -9.414 -9.062 -14.43 1 98.75 93 GLU B N 1
ATOM 1602 C CA . GLU B 1 93 ? -9.969 -9.258 -15.766 1 98.75 93 GLU B CA 1
ATOM 1603 C C . GLU B 1 93 ? -10.023 -10.734 -16.125 1 98.75 93 GLU B C 1
ATOM 1605 O O . GLU B 1 93 ? -11.016 -11.203 -16.688 1 98.75 93 GLU B O 1
ATOM 1610 N N . ALA B 1 94 ? -8.984 -11.43 -15.883 1 98.75 94 ALA B N 1
ATOM 1611 C CA . ALA B 1 94 ? -8.938 -12.859 -16.172 1 98.75 94 ALA B CA 1
ATOM 1612 C C . ALA B 1 94 ? -9.969 -13.625 -15.352 1 98.75 94 ALA B C 1
ATOM 1614 O O . ALA B 1 94 ? -10.531 -14.617 -15.812 1 98.75 94 ALA B O 1
ATOM 1615 N N . TYR B 1 95 ? -10.195 -13.258 -14.117 1 98.75 95 TYR B N 1
ATOM 1616 C CA . TYR B 1 95 ? -11.211 -13.867 -13.266 1 98.75 95 TYR B CA 1
ATOM 1617 C C . TYR B 1 95 ? -12.602 -13.688 -13.859 1 98.75 95 TYR B C 1
ATOM 1619 O O . TYR B 1 95 ? -13.375 -14.641 -13.938 1 98.75 95 TYR B O 1
ATOM 1627 N N . LYS B 1 96 ? -12.883 -12.461 -14.289 1 98.44 96 LYS B N 1
ATOM 1628 C CA . LYS B 1 96 ? -14.188 -12.141 -14.867 1 98.44 96 LYS B CA 1
ATOM 1629 C C . LYS B 1 96 ? -14.438 -12.938 -16.141 1 98.44 96 LYS B C 1
ATOM 1631 O O . LYS B 1 96 ? -15.562 -13.359 -16.406 1 98.44 96 LYS B O 1
ATOM 1636 N N . SER B 1 97 ? -13.453 -13.125 -16.875 1 98.25 97 SER B N 1
ATOM 1637 C CA . SER B 1 97 ? -13.594 -13.812 -18.156 1 98.25 97 SER B CA 1
ATOM 1638 C C . SER B 1 97 ? -13.594 -15.328 -17.969 1 98.25 97 SER B C 1
ATOM 1640 O O . SER B 1 97 ? -13.898 -16.062 -18.906 1 98.25 97 SER B O 1
ATOM 1642 N N . GLY B 1 98 ? -13.125 -15.805 -16.828 1 98.12 98 GLY B N 1
ATOM 1643 C CA . GLY B 1 98 ? -13.031 -17.234 -16.562 1 98.12 98 GLY B CA 1
ATOM 1644 C C . GLY B 1 98 ? -11.68 -17.812 -16.922 1 98.12 98 GLY B C 1
ATOM 1645 O O . GLY B 1 98 ? -11.398 -18.984 -16.625 1 98.12 98 GLY B O 1
ATOM 1646 N N . GLU B 1 99 ? -10.875 -17.047 -17.516 1 98.44 99 GLU B N 1
ATOM 1647 C CA . GLU B 1 99 ? -9.555 -17.5 -17.953 1 98.44 99 GLU B CA 1
ATOM 1648 C C . GLU B 1 99 ? -8.688 -17.891 -16.766 1 98.44 99 GLU B C 1
ATOM 1650 O O . GLU B 1 99 ? -7.93 -18.859 -16.828 1 98.44 99 GLU B O 1
ATOM 1655 N N . LEU B 1 100 ? -8.695 -17.188 -15.695 1 98.62 100 LEU B N 1
ATOM 1656 C CA . LEU B 1 100 ? -7.895 -17.484 -14.516 1 98.62 100 LEU B CA 1
ATOM 1657 C C . LEU B 1 100 ? -8.195 -18.875 -13.977 1 98.62 100 LEU B C 1
ATOM 1659 O O . LEU B 1 100 ? -7.285 -19.625 -13.641 1 98.62 100 LEU B O 1
ATOM 1663 N N . GLN B 1 101 ? -9.453 -19.109 -13.852 1 97.88 101 GLN B N 1
ATOM 1664 C CA . GLN B 1 101 ? -9.859 -20.422 -13.359 1 97.88 101 GLN B CA 1
ATOM 1665 C C . GLN B 1 101 ? -9.266 -21.547 -14.227 1 97.88 101 GLN B C 1
ATOM 1667 O O . GLN B 1 101 ? -8.797 -22.547 -13.703 1 97.88 101 GLN B O 1
ATOM 1672 N N . GLU B 1 102 ? -9.32 -21.344 -15.492 1 97.69 102 GLU B N 1
ATOM 1673 C CA . GLU B 1 102 ? -8.797 -22.344 -16.422 1 97.69 102 GLU B CA 1
ATOM 1674 C C . GLU B 1 102 ? -7.301 -22.547 -16.203 1 97.69 102 GLU B C 1
ATOM 1676 O O . GLU B 1 102 ? -6.832 -23.688 -16.156 1 97.69 102 GLU B O 1
ATOM 1681 N N . VAL B 1 103 ? -6.602 -21.453 -16.109 1 97.94 103 VAL B N 1
ATOM 1682 C CA . VAL B 1 103 ? -5.152 -21.516 -15.953 1 97.94 103 VAL B CA 1
ATOM 1683 C C . VAL B 1 103 ? -4.797 -22.188 -14.625 1 97.94 103 VAL B C 1
ATOM 1685 O O . VAL B 1 103 ? -3.891 -23.016 -14.562 1 97.94 103 VAL B O 1
ATOM 1688 N N . LEU B 1 104 ? -5.48 -21.922 -13.578 1 98.06 104 LEU B N 1
ATOM 1689 C CA . LEU B 1 104 ? -5.219 -22.484 -12.258 1 98.06 104 LEU B CA 1
ATOM 1690 C C . LEU B 1 104 ? -5.52 -23.984 -12.234 1 98.06 104 LEU B C 1
ATOM 1692 O O . LEU B 1 104 ? -4.762 -24.766 -11.656 1 98.06 104 LEU B O 1
ATOM 1696 N N . GLU B 1 105 ? -6.59 -24.328 -12.859 1 95.88 105 GLU B N 1
ATOM 1697 C CA . GLU B 1 105 ? -6.941 -25.734 -12.93 1 95.88 105 GLU B CA 1
ATOM 1698 C C . GLU B 1 105 ? -5.863 -26.547 -13.656 1 95.88 105 GLU B C 1
ATOM 1700 O O . GLU B 1 105 ? -5.5 -27.641 -13.227 1 95.88 105 GLU B O 1
ATOM 1705 N N . LYS B 1 106 ? -5.473 -25.969 -14.688 1 96 106 LYS B N 1
ATOM 1706 C CA . LYS B 1 106 ? -4.414 -26.625 -15.453 1 96 106 LYS B CA 1
ATOM 1707 C C . LYS B 1 106 ? -3.141 -26.75 -14.617 1 96 106 LYS B C 1
ATOM 1709 O O . LYS B 1 106 ? -2.486 -27.797 -14.641 1 96 106 LYS B O 1
ATOM 1714 N N . ALA B 1 107 ? -2.777 -25.766 -13.938 1 95.06 107 ALA B N 1
ATOM 1715 C CA . ALA B 1 107 ? -1.566 -25.75 -13.125 1 95.06 107 ALA B CA 1
ATOM 1716 C C . ALA B 1 107 ? -1.662 -26.75 -11.977 1 95.06 107 ALA B C 1
ATOM 1718 O O . ALA B 1 107 ? -0.674 -27.406 -11.633 1 95.06 107 ALA B O 1
ATOM 1719 N N . MET B 1 108 ? -2.783 -26.859 -11.383 1 90.06 108 MET B N 1
ATOM 1720 C CA . MET B 1 108 ? -2.971 -27.75 -10.234 1 90.06 108 MET B CA 1
ATOM 1721 C C . MET B 1 108 ? -2.932 -29.219 -10.672 1 90.06 108 MET B C 1
ATOM 1723 O O . MET B 1 108 ? -2.621 -30.094 -9.867 1 90.06 108 MET B O 1
ATOM 1727 N N . CYS B 1 109 ? -3.303 -29.359 -11.914 1 87.5 109 CYS B N 1
ATOM 1728 C CA . CYS B 1 109 ? -3.322 -30.734 -12.422 1 87.5 109 CYS B CA 1
ATOM 1729 C C . CYS B 1 109 ? -1.956 -31.125 -12.969 1 87.5 109 CYS B C 1
ATOM 1731 O O . CYS B 1 109 ? -1.703 -32.312 -13.227 1 87.5 109 CYS B O 1
ATOM 1733 N N . SER B 1 110 ? -1.067 -30.203 -13.18 1 78.75 110 SER B N 1
ATOM 1734 C CA . SER B 1 110 ? 0.247 -30.5 -13.734 1 78.75 110 SER B CA 1
ATOM 1735 C C . SER B 1 110 ? 1.223 -30.938 -12.648 1 78.75 110 SER B C 1
ATOM 1737 O O . SER B 1 110 ? 1.037 -30.609 -11.477 1 78.75 110 SER B O 1
#

Foldseek 3Di:
DLEQDPVLLVVLLCQLQVDQKEKEAADFLVDGPDPLRPQLSVLCVVLVDDYGYDHCVVDVSNLRHVCRVLVHNDDTWMHGNSHTQGHSVSSVVCSVVVNNSVSNVVSVVD/DLEQDPVLLVVLQCQLQVDQKEKEAADALVDGPDPLRPQLSVLCVVLVDDYGYDHCVVDVSNLRHVCRVLVHNDDTWMHGNSHTQGHSVSSVVCSVVVNNSVSNVVSVVD

Nearest PDB structures (foldseek):
  2mma-assembly1_A  TM=9.920E-01  e=2.294E-16  Arabidopsis thaliana
  2yan-assembly2_B  TM=9.525E-01  e=1.282E-11  Homo sapiens
  3zyw-assembly1_A  TM=9.682E-01  e=5.251E-11  Homo sapiens
  2wci-assembly1_A  TM=9.484E-01  e=1.426E-10  Escherichia coli
  5y4u-assembly1_A  TM=9.526E-01  e=2.693E-09  Saccharomyces cerevisiae S288C

Secondary structure (DSSP, 8-state):
-----HHHHHHHHHHHHHSSEEEEESB-SSSBSSHHHHHHHHHHHHTT---EEEEGGG-HHHHHHHHHHHT--SS-EEEETTEEEE-HHHHHHHHHHTHHHHHHHHHHH-/-----HHHHHHHHHHHHHSSEEEEESB-SSSBSSHHHHHHHHHHHHTT---EEEEGGG-HHHHHHHHHHHT--SS-EEEETTEEEE-HHHHHHHHHHTHHHHHHHHHHH-

pLDDT: mean 94.91, std 7.83, range [40.47, 98.88]

InterPro domains:
  IPR002109 Glutaredoxin [PF00462] (21-84)
  IPR004480 Monothiol glutaredoxin-related [PTHR10293] (3-110)
  IPR004480 Monothiol glutaredoxin-related [TIGR00365] (10-105)
  IPR014434 Monothiol glutaredoxin [PIRSF005894] (7-108)
  IPR033658 Glutaredoxin, PICOT-like [cd03028] (12-101)
  IPR036249 Thioredoxin-like superfamily [SSF52833] (7-106)

Radius of gyration: 19.99 Å; Cα contacts (8 Å, |Δi|>4): 331; chains: 2; bounding box: 40×62×42 Å

Sequence (220 aa):
MAGLSPELKTTIDKVITSEKVVLFMKGSKDFPQCGFSHTVVQILKSLNVHFETINILENELLRQGLKEYSNWPTFPQLYIDGEFFGGCDITVEAYKSGELQEVLEKAMCSMAGLSPELKTTIDKVITSEKVVLFMKGSKDFPQCGFSHTVVQILKSLNVHFETINILENELLRQGLKEYSNWPTFPQLYIDGEFFGGCDITVEAYKSGELQEVLEKAMCS